Protein AF-A0A2D6TP75-F1 (afdb_monomer_lite)

Sequence (254 aa):
MALETQLKEALVKQRADELYQKFSFEPQYKIMIGEFVEELGNSMIESIATSMGDLKPDEKDEMLEEYRAKVLPQLRTQFDNPEQLRQIFTEQARNQYMISDELRAKMAPQFKEMKEDEDFDIDDEAMTNFERTYEKIFKYAEENDKILNKLSEIAKAEGLEKAIQKETIYEIIRERFPTPESFREYSLRTQENIKSLFQEMPGTLMADGEVGKFMGGMIGAIGSAMEKMMKVGEKLTADYLDRTIQEIYNPQTE

pLDDT: mean 80.74, std 10.07, range [40.66, 96.69]

Structure (mmCIF, N/CA/C/O backbone):
data_AF-A0A2D6TP75-F1
#
_entry.id   AF-A0A2D6TP75-F1
#
loop_
_atom_site.group_PDB
_atom_site.id
_atom_site.type_symbol
_atom_site.label_atom_id
_atom_site.label_alt_id
_atom_site.label_comp_id
_atom_site.label_asym_id
_atom_site.label_entity_id
_atom_site.label_seq_id
_atom_site.pdbx_PDB_ins_code
_atom_site.Cartn_x
_atom_site.Cartn_y
_atom_site.Cartn_z
_atom_site.occupancy
_atom_site.B_iso_or_equiv
_atom_site.auth_seq_id
_atom_site.auth_comp_id
_atom_site.auth_asym_id
_atom_site.auth_atom_id
_atom_site.pdbx_PDB_model_num
ATOM 1 N N . MET A 1 1 ? -26.124 -4.308 -0.595 1.00 59.81 1 MET A N 1
ATOM 2 C CA . MET A 1 1 ? -24.654 -4.290 -0.459 1.00 59.81 1 MET A CA 1
ATOM 3 C C . MET A 1 1 ? -24.322 -5.012 0.837 1.00 59.81 1 MET A C 1
ATOM 5 O O . MET A 1 1 ? -25.033 -4.775 1.806 1.00 59.81 1 MET A O 1
ATOM 9 N N . ALA A 1 2 ? -23.374 -5.953 0.840 1.00 87.81 2 ALA A N 1
ATOM 10 C CA . ALA A 1 2 ? -23.008 -6.673 2.062 1.00 87.81 2 ALA A CA 1
ATOM 11 C C . ALA A 1 2 ? -22.337 -5.708 3.057 1.00 87.81 2 ALA A C 1
ATOM 13 O O . ALA A 1 2 ? -21.630 -4.794 2.636 1.00 87.81 2 ALA A O 1
ATOM 14 N N . LEU A 1 3 ? -22.562 -5.900 4.360 1.00 88.88 3 LEU A N 1
ATOM 15 C CA . LEU A 1 3 ? -22.012 -5.042 5.421 1.00 88.88 3 LEU A CA 1
ATOM 16 C C . LEU A 1 3 ? -20.477 -4.948 5.360 1.00 88.88 3 LEU A C 1
ATOM 18 O O . LEU A 1 3 ? -19.914 -3.884 5.579 1.00 88.88 3 LEU A O 1
ATOM 22 N N . GLU A 1 4 ? -19.810 -6.040 4.993 1.00 87.00 4 GLU A N 1
ATOM 23 C CA . GLU A 1 4 ? -18.352 -6.110 4.820 1.00 87.00 4 GLU A CA 1
ATOM 24 C C . GLU A 1 4 ? -17.863 -5.195 3.685 1.00 87.00 4 GLU A C 1
ATOM 26 O O . GLU A 1 4 ? -16.866 -4.491 3.834 1.00 87.00 4 GLU A O 1
ATOM 31 N N . THR A 1 5 ? -18.617 -5.112 2.583 1.00 90.12 5 THR A N 1
ATOM 32 C CA . THR A 1 5 ? -18.343 -4.163 1.494 1.00 90.12 5 THR A CA 1
ATOM 33 C C . THR A 1 5 ? -18.496 -2.719 1.970 1.00 90.12 5 THR A C 1
ATOM 35 O O . THR A 1 5 ? -17.624 -1.899 1.704 1.00 90.12 5 THR A O 1
ATOM 38 N N . GLN A 1 6 ? -19.560 -2.412 2.721 1.00 92.25 6 GLN A N 1
ATOM 39 C CA . GLN A 1 6 ? -19.793 -1.065 3.263 1.00 92.25 6 GLN A CA 1
ATOM 40 C C . GLN A 1 6 ? -18.700 -0.645 4.252 1.00 92.25 6 GLN A C 1
ATOM 42 O O . GLN A 1 6 ? -18.218 0.484 4.195 1.00 92.25 6 GLN A O 1
ATOM 47 N N . LEU A 1 7 ? -18.281 -1.564 5.125 1.00 94.19 7 LEU A N 1
ATOM 48 C CA . LEU A 1 7 ? -17.171 -1.359 6.049 1.00 94.19 7 LEU A CA 1
ATOM 49 C C . LEU A 1 7 ? -15.885 -1.026 5.306 1.00 94.19 7 LEU A C 1
ATOM 51 O O . LEU A 1 7 ? -15.241 -0.018 5.599 1.00 94.19 7 LEU A O 1
ATOM 55 N N . LYS A 1 8 ? -15.531 -1.843 4.316 1.00 92.94 8 LYS A N 1
ATOM 56 C CA . LYS A 1 8 ? -14.320 -1.626 3.537 1.00 92.94 8 LYS A CA 1
ATOM 57 C C . LYS A 1 8 ? -14.364 -0.301 2.775 1.00 92.94 8 LYS A C 1
ATOM 59 O O . LYS A 1 8 ? -13.386 0.440 2.802 1.00 92.94 8 LYS A O 1
ATOM 64 N N . GLU A 1 9 ? -15.481 0.034 2.132 1.00 93.75 9 GLU A N 1
ATOM 65 C CA . GLU A 1 9 ? -15.648 1.317 1.437 1.00 93.75 9 GLU A CA 1
ATOM 66 C C . GLU A 1 9 ? -15.512 2.515 2.387 1.00 93.75 9 GLU A C 1
ATOM 68 O O . GLU A 1 9 ? -14.879 3.512 2.030 1.00 93.75 9 GLU A O 1
ATOM 73 N N . ALA A 1 10 ? -16.048 2.413 3.606 1.00 94.62 10 ALA A N 1
ATOM 74 C CA . ALA A 1 10 ? -15.920 3.452 4.622 1.00 94.62 10 ALA A CA 1
ATOM 75 C C . ALA A 1 10 ? -14.463 3.635 5.083 1.00 94.62 10 ALA A C 1
ATOM 77 O O . ALA A 1 10 ? -13.973 4.766 5.101 1.00 94.62 10 ALA A O 1
ATOM 78 N N . LEU A 1 11 ? -13.753 2.537 5.371 1.00 93.94 11 LEU A N 1
ATOM 79 C CA . LEU A 1 11 ? -12.331 2.556 5.741 1.00 93.94 11 LEU A CA 1
ATOM 80 C C . LEU A 1 11 ? -11.461 3.134 4.617 1.00 93.94 11 LEU A C 1
ATOM 82 O O . LEU A 1 11 ? -10.623 4.004 4.855 1.00 93.94 11 LEU A O 1
ATOM 86 N N . VAL A 1 12 ? -11.698 2.702 3.374 1.00 94.06 12 VAL A N 1
ATOM 87 C CA . VAL A 1 12 ? -11.011 3.220 2.183 1.00 94.06 12 VAL A CA 1
ATOM 88 C C . VAL A 1 12 ? -11.228 4.720 2.046 1.00 94.06 12 VAL A C 1
ATOM 90 O O . VAL A 1 12 ? -10.264 5.452 1.841 1.00 94.06 12 VAL A O 1
ATOM 93 N N . LYS A 1 13 ? -12.472 5.190 2.175 1.00 94.50 13 LYS A N 1
ATOM 94 C CA . LYS A 1 13 ? -12.795 6.613 2.061 1.00 94.50 13 LYS A CA 1
ATOM 95 C C . LYS A 1 13 ? -12.094 7.435 3.140 1.00 94.50 13 LYS A C 1
ATOM 97 O O . LYS A 1 13 ? -11.427 8.410 2.809 1.00 94.50 13 LYS A O 1
ATOM 102 N N . GLN A 1 14 ? -12.207 7.022 4.404 1.00 93.19 14 GLN A N 1
ATOM 103 C CA . GLN A 1 14 ? -11.557 7.695 5.531 1.00 93.19 14 GLN A CA 1
ATOM 104 C C . GLN A 1 14 ? -10.048 7.803 5.301 1.00 93.19 14 GLN A C 1
ATOM 106 O O . GLN A 1 14 ? -9.471 8.883 5.417 1.00 93.19 14 GLN A O 1
ATOM 111 N N . ARG A 1 15 ? -9.416 6.698 4.901 1.00 90.94 15 ARG A N 1
ATOM 112 C CA . ARG A 1 15 ? -7.979 6.657 4.655 1.00 90.94 15 ARG A CA 1
ATOM 113 C C . ARG A 1 15 ? -7.556 7.498 3.453 1.00 90.94 15 ARG A C 1
ATOM 115 O O . ARG A 1 15 ? -6.538 8.182 3.518 1.00 90.94 15 ARG A O 1
ATOM 122 N N . ALA A 1 16 ? -8.323 7.467 2.368 1.00 91.38 16 ALA A N 1
ATOM 123 C CA . ALA A 1 16 ? -8.061 8.277 1.185 1.00 91.38 16 ALA A CA 1
ATOM 124 C C . ALA A 1 16 ? -8.144 9.777 1.500 1.00 91.38 16 ALA A C 1
ATOM 126 O O . ALA A 1 16 ? -7.294 10.541 1.045 1.00 91.38 16 ALA A O 1
ATOM 127 N N . ASP A 1 17 ? -9.118 10.193 2.315 1.00 91.88 17 ASP A N 1
ATOM 128 C CA . ASP A 1 17 ? -9.248 11.580 2.761 1.00 91.88 17 ASP A CA 1
ATOM 129 C C . ASP A 1 17 ? -8.070 11.999 3.656 1.00 91.88 17 ASP A C 1
ATOM 131 O O . ASP A 1 17 ? -7.521 13.083 3.458 1.00 91.88 17 ASP A O 1
ATOM 135 N N . GLU A 1 18 ? -7.615 11.143 4.578 1.00 88.38 18 GLU A N 1
ATOM 136 C CA . GLU A 1 18 ? -6.418 11.401 5.396 1.00 88.38 18 GLU A CA 1
ATOM 137 C C . GLU A 1 18 ? -5.153 11.568 4.547 1.00 88.38 18 GLU A C 1
ATOM 139 O O . GLU A 1 18 ? -4.405 12.533 4.725 1.00 88.38 18 GLU A O 1
ATOM 144 N N . LEU A 1 19 ? -4.918 10.645 3.607 1.00 86.19 19 LEU A N 1
ATOM 145 C CA . LEU A 1 19 ? -3.787 10.715 2.683 1.00 86.19 19 LEU A CA 1
ATOM 146 C C . LEU A 1 19 ? -3.876 11.983 1.830 1.00 86.19 19 LEU A C 1
ATOM 148 O O . LEU A 1 19 ? -2.915 12.744 1.752 1.00 86.19 19 LEU A O 1
ATOM 152 N N . TYR A 1 20 ? -5.044 12.274 1.260 1.00 87.56 20 TYR A N 1
ATOM 153 C CA . TYR A 1 20 ? -5.233 13.480 0.468 1.00 87.56 20 TYR A CA 1
ATOM 154 C C . TYR A 1 20 ? -4.933 14.744 1.274 1.00 87.56 20 TYR A C 1
ATOM 156 O O . TYR A 1 20 ? -4.179 15.589 0.799 1.00 87.56 20 TYR A O 1
ATOM 164 N N . GLN A 1 21 ? -5.474 14.878 2.489 1.00 86.25 21 GLN A N 1
ATOM 165 C CA . GLN A 1 21 ? -5.203 16.034 3.349 1.00 86.25 21 GLN A CA 1
ATOM 166 C C . GLN A 1 21 ? -3.703 16.180 3.613 1.00 86.25 21 GLN A C 1
ATOM 168 O O . GLN A 1 21 ? -3.115 17.238 3.391 1.00 86.25 21 GLN A O 1
ATOM 173 N N . LYS A 1 22 ? -3.058 15.086 4.007 1.00 79.12 22 LYS A N 1
ATOM 174 C CA . LYS A 1 22 ? -1.638 15.082 4.330 1.00 79.12 22 LYS A CA 1
ATOM 175 C C . LYS A 1 22 ? -0.770 15.504 3.143 1.00 79.12 22 LYS A C 1
ATOM 177 O O . LYS A 1 22 ? 0.004 16.451 3.239 1.00 79.12 22 LYS A O 1
ATOM 182 N N . PHE A 1 23 ? -0.932 14.850 1.999 1.00 76.69 23 PHE A N 1
ATOM 183 C CA . PHE A 1 23 ? -0.075 15.074 0.834 1.00 76.69 23 PHE A CA 1
ATOM 184 C C . PHE A 1 23 ? -0.437 16.339 0.036 1.00 76.69 23 PHE A C 1
ATOM 186 O O . PHE A 1 23 ? 0.409 16.871 -0.681 1.00 76.69 23 PHE A O 1
ATOM 193 N N . SER A 1 24 ? -1.656 16.870 0.183 1.00 78.31 24 SER A N 1
ATOM 194 C CA . SER A 1 24 ? -2.083 18.097 -0.511 1.00 78.31 24 SER A CA 1
ATOM 195 C C . SER A 1 24 ? -1.742 19.381 0.239 1.00 78.31 24 SER A C 1
ATOM 197 O O . SER A 1 24 ? -1.667 20.443 -0.389 1.00 78.31 24 SER A O 1
ATOM 199 N N . PHE A 1 25 ? -1.555 19.321 1.559 1.00 78.00 25 PHE A N 1
ATOM 200 C CA . PHE A 1 25 ? -1.404 20.525 2.383 1.00 78.00 25 PHE A CA 1
ATOM 201 C C . PHE A 1 25 ? -0.069 20.612 3.125 1.00 78.00 25 PHE A C 1
ATOM 203 O O . PHE A 1 25 ? 0.343 21.722 3.458 1.00 78.00 25 PHE A O 1
ATOM 210 N N . GLU A 1 26 ? 0.657 19.508 3.319 1.00 80.38 26 GLU A N 1
ATOM 211 C CA . GLU A 1 26 ? 1.990 19.544 3.925 1.00 80.38 26 GLU A CA 1
ATOM 212 C C . GLU A 1 26 ? 3.093 19.774 2.863 1.00 80.38 26 GLU A C 1
ATOM 214 O O . GLU A 1 26 ? 3.301 18.916 1.996 1.00 80.38 26 GLU A O 1
ATOM 219 N N . PRO A 1 27 ? 3.849 20.894 2.916 1.00 78.25 27 PRO A N 1
ATOM 220 C CA . PRO A 1 27 ? 4.822 21.255 1.878 1.00 78.25 27 PRO A CA 1
ATOM 221 C C . PRO A 1 27 ? 5.894 20.193 1.613 1.00 78.25 27 PRO A C 1
ATOM 223 O O . PRO A 1 27 ? 6.247 19.962 0.459 1.00 78.25 27 PRO A O 1
ATOM 226 N N . GLN A 1 28 ? 6.380 19.508 2.654 1.00 73.75 28 GLN A N 1
ATOM 227 C CA . GLN A 1 28 ? 7.394 18.461 2.502 1.00 73.75 28 GLN A CA 1
ATOM 228 C C . GLN A 1 28 ? 6.927 17.282 1.632 1.00 73.75 28 GLN A C 1
ATOM 230 O O . GLN A 1 28 ? 7.724 16.716 0.889 1.00 73.75 28 GLN A O 1
ATOM 235 N N . TYR A 1 29 ? 5.637 16.935 1.671 1.00 73.38 29 TYR A N 1
ATOM 236 C CA . TYR A 1 29 ? 5.106 15.811 0.899 1.00 73.38 29 TYR A CA 1
ATOM 237 C C . TYR A 1 29 ? 4.897 16.176 -0.573 1.00 73.38 29 TYR A C 1
ATOM 239 O O . TYR A 1 29 ? 5.063 15.317 -1.435 1.00 73.38 29 TYR A O 1
ATOM 247 N N . LYS A 1 30 ? 4.627 17.452 -0.879 1.00 71.88 30 LYS A N 1
ATOM 248 C CA . LYS A 1 30 ? 4.603 17.944 -2.266 1.00 71.88 30 LYS A CA 1
ATOM 249 C C . LYS A 1 30 ? 5.972 17.880 -2.928 1.00 71.88 30 LYS A C 1
ATOM 251 O O . LYS A 1 30 ? 6.063 17.455 -4.074 1.00 71.88 30 LYS A O 1
ATOM 256 N N . ILE A 1 31 ? 7.021 18.273 -2.203 1.00 75.62 31 ILE A N 1
ATOM 257 C CA . ILE A 1 31 ? 8.403 18.183 -2.696 1.00 75.62 31 ILE A CA 1
ATOM 258 C C . ILE A 1 31 ? 8.745 16.719 -2.994 1.00 75.62 31 ILE A C 1
ATOM 260 O O . ILE A 1 31 ? 9.166 16.408 -4.103 1.00 75.62 31 ILE A O 1
ATOM 264 N N . MET A 1 32 ? 8.446 15.816 -2.056 1.00 75.12 32 MET A N 1
ATOM 265 C CA . MET A 1 32 ? 8.692 14.380 -2.218 1.00 75.12 32 MET A CA 1
ATOM 266 C C . MET A 1 32 ? 7.939 13.773 -3.417 1.00 75.12 32 MET A C 1
ATOM 268 O O . MET A 1 32 ? 8.502 12.960 -4.145 1.00 75.12 32 MET A O 1
ATOM 272 N N . ILE A 1 33 ? 6.678 14.165 -3.653 1.00 73.56 33 ILE A N 1
ATOM 273 C CA . ILE A 1 33 ? 5.922 13.735 -4.844 1.00 73.56 33 ILE A CA 1
ATOM 274 C C . ILE A 1 33 ? 6.584 14.254 -6.127 1.00 73.56 33 ILE A C 1
ATOM 276 O O . ILE A 1 33 ? 6.707 13.500 -7.090 1.00 73.56 33 ILE A O 1
ATOM 280 N N . GLY A 1 34 ? 7.021 15.516 -6.150 1.00 74.75 34 GLY A N 1
ATOM 281 C CA . GLY A 1 34 ? 7.711 16.096 -7.304 1.00 74.75 34 GLY A CA 1
ATOM 282 C C . GLY A 1 34 ? 9.003 15.350 -7.644 1.00 74.75 34 GLY A C 1
ATOM 283 O O . GLY A 1 34 ? 9.206 14.970 -8.795 1.00 74.75 34 GLY A O 1
ATOM 284 N N . GLU A 1 35 ? 9.826 15.065 -6.634 1.00 76.75 35 GLU A N 1
ATOM 285 C CA . GLU A 1 35 ? 11.062 14.287 -6.785 1.00 76.75 35 GLU A CA 1
ATOM 286 C C . GLU A 1 35 ? 10.779 12.850 -7.252 1.00 76.75 35 GLU A C 1
ATOM 288 O O . GLU A 1 35 ? 11.470 12.336 -8.130 1.00 76.75 35 GLU A O 1
ATOM 293 N N . PHE A 1 36 ? 9.719 12.215 -6.737 1.00 75.25 36 PHE A N 1
ATOM 294 C CA . PHE A 1 36 ? 9.285 10.895 -7.201 1.00 75.25 36 PHE A CA 1
ATOM 295 C C . PHE A 1 36 ? 8.880 10.898 -8.676 1.00 75.25 36 PHE A C 1
ATOM 297 O O . PHE A 1 36 ? 9.287 10.013 -9.424 1.00 75.25 36 PHE A O 1
ATOM 304 N N . VAL A 1 37 ? 8.089 11.886 -9.097 1.00 75.62 37 VAL A N 1
ATOM 305 C CA . VAL A 1 37 ? 7.648 12.028 -10.490 1.00 75.62 37 VAL A CA 1
ATOM 306 C C . VAL A 1 37 ? 8.837 12.174 -11.431 1.00 75.62 37 VAL A C 1
ATOM 308 O O . VAL A 1 37 ? 8.869 11.533 -12.483 1.00 75.62 37 VAL A O 1
ATOM 311 N N . GLU A 1 38 ? 9.814 12.999 -11.056 1.00 78.00 38 GLU A N 1
ATOM 312 C CA . GLU A 1 38 ? 11.029 13.192 -11.844 1.00 78.00 38 GLU A CA 1
ATOM 313 C C . GLU A 1 38 ? 11.848 11.909 -11.948 1.00 78.00 38 GLU A C 1
ATOM 315 O O . GLU A 1 38 ? 12.237 11.510 -13.045 1.00 78.00 38 GLU A O 1
ATOM 320 N N . GLU A 1 39 ? 12.067 11.229 -10.827 1.00 76.75 39 GLU A N 1
ATOM 321 C CA . GLU A 1 39 ? 12.882 10.020 -10.783 1.00 76.75 39 GLU A CA 1
ATOM 322 C C . GLU A 1 39 ? 12.221 8.836 -11.503 1.00 76.75 39 GLU A C 1
ATOM 324 O O . GLU A 1 39 ? 12.879 8.134 -12.275 1.00 76.75 39 GLU A O 1
ATOM 329 N N . LEU A 1 40 ? 10.912 8.640 -11.310 1.00 72.44 40 LEU A N 1
ATOM 330 C CA . LEU A 1 40 ? 10.137 7.625 -12.021 1.00 72.44 40 LEU A CA 1
ATOM 331 C C . LEU A 1 40 ? 10.144 7.901 -13.525 1.00 72.44 40 LEU A C 1
ATOM 333 O O . LEU A 1 40 ? 10.423 6.997 -14.312 1.00 72.44 40 LEU A O 1
ATOM 337 N N . GLY A 1 41 ? 9.874 9.148 -13.923 1.00 73.19 41 GLY A N 1
ATOM 338 C CA . GLY A 1 41 ? 9.908 9.567 -15.320 1.00 73.19 41 GLY A CA 1
ATOM 339 C C . GLY A 1 41 ? 11.263 9.282 -15.961 1.00 73.19 41 GLY A C 1
ATOM 340 O O . GLY A 1 41 ? 11.321 8.607 -16.985 1.00 73.19 41 GLY A O 1
ATOM 341 N N . ASN A 1 42 ? 12.353 9.720 -15.327 1.00 75.81 42 ASN A N 1
ATOM 342 C CA . ASN A 1 42 ? 13.710 9.493 -15.823 1.00 75.81 42 ASN A CA 1
ATOM 343 C C . ASN A 1 42 ? 14.051 8.001 -15.928 1.00 75.81 42 ASN A C 1
ATOM 345 O O . ASN A 1 42 ? 14.536 7.568 -16.970 1.00 75.81 42 ASN A O 1
ATOM 349 N N . SER A 1 43 ? 13.723 7.204 -14.909 1.00 72.75 43 SER A N 1
ATOM 350 C CA . SER A 1 43 ? 14.008 5.762 -14.894 1.00 72.75 43 SER A CA 1
ATOM 351 C C . SER A 1 43 ? 13.247 4.998 -15.988 1.00 72.75 43 SER A C 1
ATOM 353 O O . SER A 1 43 ? 13.811 4.120 -16.647 1.00 72.75 43 SER A O 1
ATOM 355 N N . MET A 1 44 ? 11.970 5.336 -16.220 1.00 69.88 44 MET A N 1
ATOM 356 C CA . MET A 1 44 ? 11.178 4.742 -17.307 1.00 69.88 44 MET A CA 1
ATOM 357 C C . MET A 1 44 ? 11.757 5.106 -18.677 1.00 69.88 44 MET A C 1
ATOM 359 O O . MET A 1 44 ? 11.917 4.236 -19.532 1.00 69.88 44 MET A O 1
ATOM 363 N N . ILE A 1 45 ? 12.111 6.378 -18.871 1.00 74.50 45 ILE A N 1
ATOM 364 C CA . ILE A 1 45 ? 12.671 6.891 -20.125 1.00 74.50 45 ILE A CA 1
ATOM 365 C C . ILE A 1 45 ? 14.034 6.237 -20.425 1.00 74.50 45 ILE A C 1
ATOM 367 O O . ILE A 1 45 ? 14.269 5.796 -21.550 1.00 74.50 45 ILE A O 1
ATOM 371 N N . GLU A 1 46 ? 14.898 6.071 -19.421 1.00 73.50 46 GLU A N 1
ATOM 372 C CA . GLU A 1 46 ? 16.181 5.364 -19.553 1.00 73.50 46 GLU A CA 1
ATOM 373 C C . GLU A 1 46 ? 16.014 3.876 -19.897 1.00 73.50 46 GLU A C 1
ATOM 375 O O . GLU A 1 46 ? 16.776 3.341 -20.710 1.00 73.50 46 GLU A O 1
ATOM 380 N N . SER A 1 47 ? 15.000 3.207 -19.339 1.00 69.12 47 SER A N 1
ATOM 381 C CA . SER A 1 47 ? 14.701 1.802 -19.665 1.00 69.12 47 SER A CA 1
ATOM 382 C C . SER A 1 47 ? 14.164 1.630 -21.082 1.00 69.12 47 SER A C 1
ATOM 384 O O . SER A 1 47 ? 14.591 0.721 -21.797 1.00 69.12 47 SER A O 1
ATOM 386 N N . ILE A 1 48 ? 13.291 2.535 -21.535 1.00 68.25 48 ILE A N 1
ATOM 387 C CA . ILE A 1 48 ? 12.833 2.569 -22.931 1.00 68.25 48 ILE A CA 1
ATOM 388 C C . ILE A 1 48 ? 14.035 2.778 -23.861 1.00 68.25 48 ILE A C 1
ATOM 390 O O . ILE A 1 48 ? 14.248 2.015 -24.797 1.00 68.25 48 ILE A O 1
ATOM 394 N N . ALA A 1 49 ? 14.898 3.747 -23.564 1.00 68.06 49 ALA A N 1
ATOM 395 C CA . ALA A 1 49 ? 16.065 4.022 -24.396 1.00 68.06 49 ALA A CA 1
ATOM 396 C C . ALA A 1 49 ? 17.106 2.887 -24.396 1.00 68.06 49 ALA A C 1
ATOM 398 O O . ALA A 1 49 ? 17.892 2.773 -25.330 1.00 68.06 49 ALA A O 1
ATOM 399 N N . THR A 1 50 ? 17.146 2.058 -23.351 1.00 67.25 50 THR A N 1
ATOM 400 C CA . THR A 1 50 ? 18.040 0.889 -23.271 1.00 67.25 50 THR A CA 1
ATOM 401 C C . THR A 1 50 ? 17.461 -0.332 -23.988 1.00 67.25 50 THR A C 1
ATOM 403 O O . THR A 1 50 ? 18.220 -1.158 -24.484 1.00 67.25 50 THR A O 1
ATOM 406 N N . SER A 1 51 ? 16.135 -0.425 -24.109 1.00 63.88 51 SER A N 1
ATOM 407 C CA . SER A 1 51 ? 15.463 -1.478 -24.884 1.00 63.88 51 SER A CA 1
ATOM 408 C C . SER A 1 51 ? 15.387 -1.186 -26.387 1.00 63.88 51 SER A C 1
ATOM 410 O O . SER A 1 51 ? 15.156 -2.098 -27.173 1.00 63.88 51 SER A O 1
ATOM 412 N N . MET A 1 52 ? 15.645 0.054 -26.815 1.00 63.78 52 MET A N 1
ATOM 413 C CA . MET A 1 52 ? 15.584 0.478 -28.223 1.00 63.78 52 MET A CA 1
ATOM 414 C C . MET A 1 52 ? 16.818 0.125 -29.092 1.00 63.78 52 MET A C 1
ATOM 416 O O . MET A 1 52 ? 16.942 0.627 -30.207 1.00 63.78 52 MET A O 1
ATOM 420 N N . GLY A 1 53 ? 17.692 -0.788 -28.655 1.00 62.59 53 GLY A N 1
ATOM 421 C CA . GLY A 1 53 ? 18.819 -1.291 -29.460 1.00 62.59 53 GLY A CA 1
ATOM 422 C C . GLY A 1 53 ? 19.975 -0.294 -29.645 1.00 62.59 53 GLY A C 1
ATOM 423 O O . GLY A 1 53 ? 20.143 0.633 -28.852 1.00 62.59 53 GLY A O 1
ATOM 424 N N . ASP A 1 54 ? 20.795 -0.504 -30.685 1.00 62.25 54 ASP A N 1
ATOM 425 C CA . ASP A 1 54 ? 22.013 0.274 -30.984 1.00 62.25 54 ASP A CA 1
ATOM 426 C C . ASP A 1 54 ? 21.695 1.676 -31.547 1.00 62.25 54 ASP A C 1
ATOM 428 O O . ASP A 1 54 ? 21.969 1.990 -32.708 1.00 62.25 54 ASP A O 1
ATOM 432 N N . LEU A 1 55 ? 21.115 2.544 -30.719 1.00 67.06 55 LEU A N 1
ATOM 433 C CA . LEU A 1 55 ? 21.098 3.983 -30.975 1.00 67.06 55 LEU A CA 1
ATOM 434 C C . LEU A 1 55 ? 22.487 4.567 -30.710 1.00 67.06 55 LEU A C 1
ATOM 436 O O . LEU A 1 55 ? 23.165 4.190 -29.747 1.00 67.06 55 LEU A O 1
ATOM 440 N N . LYS A 1 56 ? 22.918 5.528 -31.533 1.00 77.62 56 LYS A N 1
ATOM 441 C CA . LYS A 1 56 ? 24.134 6.284 -31.212 1.00 77.62 56 LYS A CA 1
ATOM 442 C C . LYS A 1 56 ? 23.903 7.106 -29.937 1.00 77.62 56 LYS A C 1
ATOM 444 O O . LYS A 1 56 ? 22.776 7.543 -29.710 1.00 77.62 56 LYS A O 1
ATOM 449 N N . PRO A 1 57 ? 24.950 7.377 -29.135 1.00 76.75 57 PRO A N 1
ATOM 450 C CA . PRO A 1 57 ? 24.823 8.161 -27.904 1.00 76.75 57 PRO A CA 1
ATOM 451 C C . PRO A 1 57 ? 24.082 9.493 -28.099 1.00 76.75 57 PRO A C 1
ATOM 453 O O . PRO A 1 57 ? 23.152 9.782 -27.357 1.00 76.75 57 PRO A O 1
ATOM 456 N N . ASP A 1 58 ? 24.407 10.232 -29.161 1.00 78.44 58 ASP A N 1
ATOM 457 C CA . ASP A 1 58 ? 23.800 11.540 -29.439 1.00 78.44 58 ASP A CA 1
ATOM 458 C C . ASP A 1 58 ? 22.302 11.435 -29.806 1.00 78.44 58 ASP A C 1
ATOM 460 O O . ASP A 1 58 ? 21.498 12.268 -29.397 1.00 78.44 58 ASP A O 1
ATOM 464 N N . GLU A 1 59 ? 21.908 10.381 -30.534 1.00 73.75 59 GLU A N 1
ATOM 465 C CA . GLU A 1 59 ? 20.506 10.101 -30.897 1.00 73.75 59 GLU A CA 1
ATOM 466 C C . GLU A 1 59 ? 19.702 9.653 -29.667 1.00 73.75 59 GLU A C 1
ATOM 468 O O . GLU A 1 59 ? 18.526 9.987 -29.518 1.00 73.75 59 GLU A O 1
ATOM 473 N N . LYS A 1 60 ? 20.354 8.920 -28.757 1.00 71.25 60 LYS A N 1
ATOM 474 C CA . LYS A 1 60 ? 19.779 8.508 -27.478 1.00 71.25 60 LYS A CA 1
ATOM 475 C C . LYS A 1 60 ? 19.527 9.722 -26.583 1.00 71.25 60 LYS A C 1
ATOM 477 O O . LYS A 1 60 ? 18.431 9.837 -26.046 1.00 71.25 60 LYS A O 1
ATOM 482 N N . ASP A 1 61 ? 20.489 10.631 -26.460 1.00 78.31 61 ASP A N 1
ATOM 483 C CA . ASP A 1 61 ? 20.368 11.824 -25.615 1.00 78.31 61 ASP A CA 1
ATOM 484 C C . ASP A 1 61 ? 19.276 12.784 -26.115 1.00 78.31 61 ASP A C 1
ATOM 486 O O . ASP A 1 61 ? 18.458 13.251 -25.321 1.00 78.31 61 ASP A O 1
ATOM 490 N N . GLU A 1 62 ? 19.196 13.025 -27.429 1.00 79.38 62 GLU A N 1
ATOM 491 C CA . GLU A 1 62 ? 18.140 13.859 -28.023 1.00 79.38 62 GLU A CA 1
ATOM 492 C C . GLU A 1 62 ? 16.744 13.256 -27.791 1.00 79.38 62 GLU A C 1
ATOM 494 O O . GLU A 1 62 ? 15.809 13.953 -27.385 1.00 79.38 62 GLU A O 1
ATOM 499 N N . MET A 1 63 ? 16.615 11.939 -27.960 1.00 74.50 63 MET A N 1
ATOM 500 C CA . MET A 1 63 ? 15.366 11.219 -27.728 1.00 74.50 63 MET A CA 1
ATOM 501 C C . MET A 1 63 ? 14.965 11.219 -26.243 1.00 74.50 63 MET A C 1
ATOM 503 O O . MET A 1 63 ? 13.794 11.436 -25.922 1.00 74.50 63 MET A O 1
ATOM 507 N N . LEU A 1 64 ? 15.915 11.000 -25.325 1.00 76.75 64 LEU A N 1
ATOM 508 C CA . LEU A 1 64 ? 15.680 11.061 -23.877 1.00 76.75 64 LEU A CA 1
ATOM 509 C C . LEU A 1 64 ? 15.149 12.444 -23.467 1.00 76.75 64 LEU A C 1
ATOM 511 O O . LEU A 1 64 ? 14.173 12.524 -22.719 1.00 76.75 64 LEU A O 1
ATOM 515 N N . GLU A 1 65 ? 15.739 13.526 -23.981 1.00 83.12 65 GLU A N 1
ATOM 516 C CA . GLU A 1 65 ? 15.277 14.893 -23.714 1.00 83.12 65 GLU A CA 1
ATOM 517 C C . GLU A 1 65 ? 13.879 15.162 -24.291 1.00 83.12 65 GLU A C 1
ATOM 519 O O . GLU A 1 65 ? 13.028 15.742 -23.609 1.00 83.12 65 GLU A O 1
ATOM 524 N N . GLU A 1 66 ? 13.582 14.679 -25.502 1.00 80.50 66 GLU A N 1
ATOM 525 C CA . GLU A 1 66 ? 12.244 14.807 -26.087 1.00 80.50 66 GLU A CA 1
ATOM 526 C C . GLU A 1 66 ? 11.184 14.057 -25.260 1.00 80.50 66 GLU A C 1
ATOM 528 O O . GLU A 1 66 ? 10.099 14.588 -24.990 1.00 80.50 66 GLU A O 1
ATOM 533 N N . TYR A 1 67 ? 11.495 12.838 -24.806 1.00 76.44 67 TYR A N 1
ATOM 534 C CA . TYR A 1 67 ? 10.610 12.081 -23.922 1.00 76.44 67 TYR A CA 1
ATOM 535 C C . TYR A 1 67 ? 10.440 12.763 -22.565 1.00 76.44 67 TYR A C 1
ATOM 537 O O . TYR A 1 67 ? 9.308 12.863 -22.089 1.00 76.44 67 TYR A O 1
ATOM 545 N N . ARG A 1 68 ? 11.508 13.299 -21.960 1.00 81.25 68 ARG A N 1
ATOM 546 C CA . ARG A 1 68 ? 11.420 14.055 -20.696 1.00 81.25 68 ARG A CA 1
ATOM 547 C C . ARG A 1 68 ? 10.497 15.257 -20.838 1.00 81.25 68 ARG A C 1
ATOM 549 O O . ARG A 1 68 ? 9.606 15.442 -20.007 1.00 81.25 68 ARG A O 1
ATOM 556 N N . ALA A 1 69 ? 10.653 16.023 -21.917 1.00 84.12 69 ALA A N 1
ATOM 557 C CA . ALA A 1 69 ? 9.837 17.198 -22.199 1.00 84.12 69 ALA A CA 1
ATOM 558 C C . ALA A 1 69 ? 8.348 16.869 -22.411 1.00 84.12 69 ALA A C 1
ATOM 560 O O . ALA A 1 69 ? 7.495 17.721 -22.169 1.00 84.12 69 ALA A O 1
ATOM 561 N N . LYS A 1 70 ? 8.012 15.641 -22.829 1.00 80.50 70 LYS A N 1
ATOM 562 C CA . LYS A 1 70 ? 6.622 15.187 -23.008 1.00 80.50 70 LYS A CA 1
ATOM 563 C C . LYS A 1 70 ? 6.036 14.533 -21.756 1.00 80.50 70 LYS A C 1
ATOM 565 O O . LYS A 1 70 ? 4.902 14.834 -21.389 1.00 80.50 70 LYS A O 1
ATOM 570 N N . VAL A 1 71 ? 6.787 13.642 -21.111 1.00 75.19 71 VAL A N 1
ATOM 571 C CA . VAL A 1 71 ? 6.299 12.760 -20.039 1.00 75.19 71 VAL A CA 1
ATOM 572 C C . VAL A 1 71 ? 6.274 13.473 -18.689 1.00 75.19 71 VAL A C 1
ATOM 574 O O . VAL A 1 71 ? 5.269 13.397 -17.981 1.00 75.19 71 VAL A O 1
ATOM 577 N N . LEU A 1 72 ? 7.328 14.216 -18.330 1.00 79.75 72 LEU A N 1
ATOM 578 C CA . LEU A 1 72 ? 7.410 14.856 -17.012 1.00 79.75 72 LEU A CA 1
ATOM 579 C C . LEU A 1 72 ? 6.316 15.910 -16.786 1.00 79.75 72 LEU A C 1
ATOM 581 O O . LEU A 1 72 ? 5.715 15.896 -15.710 1.00 79.75 72 LEU A O 1
ATOM 585 N N . PRO A 1 73 ? 5.976 16.790 -17.752 1.00 82.94 73 PRO A N 1
ATOM 586 C CA . PRO A 1 73 ? 4.876 17.731 -17.555 1.00 82.94 73 PRO A CA 1
ATOM 587 C C . PRO A 1 73 ? 3.521 17.039 -17.407 1.00 82.94 73 PRO A C 1
ATOM 589 O O . PRO A 1 73 ? 2.692 17.499 -16.622 1.00 82.94 73 PRO A O 1
ATOM 592 N N . GLN A 1 74 ? 3.295 15.932 -18.123 1.00 78.62 74 GLN A N 1
ATOM 593 C CA . GLN A 1 74 ? 2.066 15.152 -17.981 1.00 78.62 74 GLN A CA 1
ATOM 594 C C . GLN A 1 74 ? 1.973 14.552 -16.583 1.00 78.62 74 GLN A C 1
ATOM 596 O O . GLN A 1 74 ? 0.973 14.788 -15.913 1.00 78.62 74 GLN A O 1
ATOM 601 N N . LEU A 1 75 ? 3.024 13.873 -16.111 1.00 73.62 75 LEU A N 1
ATOM 602 C CA . LEU A 1 75 ? 3.059 13.327 -14.755 1.00 73.62 75 LEU A CA 1
ATOM 603 C C . LEU A 1 75 ? 2.840 14.432 -13.712 1.00 73.62 75 LEU A C 1
ATOM 605 O O . LEU A 1 75 ? 1.956 14.301 -12.874 1.00 73.62 75 LEU A O 1
ATOM 609 N N . ARG A 1 76 ? 3.544 15.569 -13.807 1.00 78.06 76 ARG A N 1
ATOM 610 C CA . ARG A 1 76 ? 3.332 16.714 -12.899 1.00 78.06 76 ARG A CA 1
ATOM 611 C C . ARG A 1 76 ? 1.882 17.202 -12.906 1.00 78.06 76 ARG A C 1
ATOM 613 O O . ARG A 1 76 ? 1.294 17.362 -11.844 1.00 78.06 76 ARG A O 1
ATOM 620 N N . THR A 1 77 ? 1.276 17.342 -14.085 1.00 79.94 77 THR A N 1
ATOM 621 C CA . THR A 1 77 ? -0.136 17.743 -14.217 1.00 79.94 77 THR A CA 1
ATOM 622 C C . THR A 1 77 ? -1.075 16.762 -13.515 1.00 79.94 77 THR A C 1
ATOM 624 O O . THR A 1 77 ? -2.082 17.188 -12.953 1.00 79.94 77 THR A O 1
ATOM 627 N N . GLN A 1 78 ? -0.754 15.463 -13.514 1.00 72.56 78 GLN A N 1
ATOM 628 C CA . GLN A 1 78 ? -1.565 14.474 -12.806 1.00 72.56 78 GLN A CA 1
ATOM 629 C C . GLN A 1 78 ? -1.505 14.653 -11.287 1.00 72.56 78 GLN A C 1
ATOM 631 O O . GLN A 1 78 ? -2.535 14.600 -10.617 1.00 72.56 78 GLN A O 1
ATOM 636 N N . PHE A 1 79 ? -0.317 14.920 -10.745 1.00 73.69 79 PHE A N 1
ATOM 637 C CA . PHE A 1 79 ? -0.131 15.127 -9.308 1.00 73.69 79 PHE A CA 1
ATOM 638 C C . PHE A 1 79 ? -0.580 16.515 -8.823 1.00 73.69 79 PHE A C 1
ATOM 640 O O . PHE A 1 79 ? -0.946 16.658 -7.657 1.00 73.69 79 PHE A O 1
ATOM 647 N N . ASP A 1 80 ? -0.630 17.509 -9.712 1.00 77.25 80 ASP A N 1
ATOM 648 C CA . ASP A 1 80 ? -1.198 18.833 -9.435 1.00 77.25 80 ASP A CA 1
ATOM 649 C C . ASP A 1 80 ? -2.731 18.868 -9.571 1.00 77.25 80 ASP A C 1
ATOM 651 O O . ASP A 1 80 ? -3.376 19.796 -9.076 1.00 77.25 80 ASP A O 1
ATOM 655 N N . ASN A 1 81 ? -3.341 17.866 -10.220 1.00 84.31 81 ASN A N 1
ATOM 656 C CA . ASN A 1 81 ? -4.789 17.756 -10.364 1.00 84.31 81 ASN A CA 1
ATOM 657 C C . ASN A 1 81 ? -5.421 17.121 -9.105 1.00 84.31 81 ASN A C 1
ATOM 659 O O . ASN A 1 81 ? -5.225 15.929 -8.851 1.00 84.31 81 ASN A O 1
ATOM 663 N N . PRO A 1 82 ? -6.265 17.855 -8.350 1.00 85.62 82 PRO A N 1
ATOM 664 C CA . PRO A 1 82 ? -6.871 17.346 -7.120 1.00 85.62 82 PRO A CA 1
ATOM 665 C C . PRO A 1 82 ? -7.721 16.084 -7.298 1.00 85.62 82 PRO A C 1
ATOM 667 O O . PRO A 1 82 ? -7.749 15.236 -6.409 1.00 85.62 82 PRO A O 1
ATOM 670 N N . GLU A 1 83 ? -8.437 15.947 -8.416 1.00 87.88 83 GLU A N 1
ATOM 671 C CA . GLU A 1 83 ? -9.296 14.784 -8.661 1.00 87.88 83 GLU A CA 1
ATOM 672 C C . GLU A 1 83 ? -8.467 13.531 -8.926 1.00 87.88 83 GLU A C 1
ATOM 674 O O . GLU A 1 83 ? -8.749 12.472 -8.366 1.00 87.88 83 GLU A O 1
ATOM 679 N N . GLN A 1 84 ? -7.409 13.659 -9.726 1.00 84.44 84 GLN A N 1
ATOM 680 C CA . GLN A 1 84 ? -6.507 12.545 -10.011 1.00 84.44 84 GLN A CA 1
ATOM 681 C C . GLN A 1 84 ? -5.714 12.153 -8.768 1.00 84.44 84 GLN A C 1
ATOM 683 O O . GLN A 1 84 ? -5.620 10.972 -8.443 1.00 84.44 84 GLN A O 1
ATOM 688 N N . LEU A 1 85 ? -5.254 13.134 -7.992 1.00 82.25 85 LEU A N 1
ATOM 689 C CA . LEU A 1 85 ? -4.592 12.883 -6.719 1.00 82.25 85 LEU A CA 1
ATOM 690 C C . LEU A 1 85 ? -5.516 12.145 -5.729 1.00 82.25 85 LEU A C 1
ATOM 692 O O . LEU A 1 85 ? -5.094 11.197 -5.065 1.00 82.25 85 LEU A O 1
ATOM 696 N N . ARG A 1 86 ? -6.808 12.502 -5.674 1.00 88.19 86 ARG A N 1
ATOM 697 C CA . ARG A 1 86 ? -7.813 11.751 -4.897 1.00 88.19 86 ARG A CA 1
ATOM 698 C C . ARG A 1 86 ? -8.003 10.327 -5.403 1.00 88.19 86 ARG A C 1
ATOM 700 O O . ARG A 1 86 ? -8.148 9.421 -4.582 1.00 88.19 86 ARG A O 1
ATOM 707 N N . GLN A 1 87 ? -8.012 10.110 -6.717 1.00 88.06 87 GLN A N 1
ATOM 708 C CA . GLN A 1 87 ? -8.106 8.766 -7.293 1.00 88.06 87 GLN A CA 1
ATOM 709 C C . GLN A 1 87 ? -6.893 7.912 -6.911 1.00 88.06 87 GLN A C 1
ATOM 711 O O . GLN A 1 87 ? -7.078 6.784 -6.455 1.00 88.06 87 GLN A O 1
ATOM 716 N N . ILE A 1 88 ? -5.680 8.469 -6.997 1.00 84.19 88 ILE A N 1
ATOM 717 C CA . ILE A 1 88 ? -4.436 7.805 -6.581 1.00 84.19 88 ILE A CA 1
ATOM 718 C C . ILE A 1 88 ? -4.522 7.384 -5.110 1.00 84.19 88 ILE A C 1
ATOM 720 O O . ILE A 1 88 ? -4.307 6.214 -4.792 1.00 84.19 88 ILE A O 1
ATOM 724 N N . PHE A 1 89 ? -4.907 8.294 -4.209 1.00 87.94 89 PHE A N 1
ATOM 725 C CA . PHE A 1 89 ? -5.014 7.966 -2.783 1.00 87.94 89 PHE A CA 1
ATOM 726 C C . PHE A 1 89 ? -6.173 7.027 -2.453 1.00 87.94 89 PHE A C 1
ATOM 728 O O . PHE A 1 89 ? -6.067 6.240 -1.513 1.00 87.94 89 PHE A O 1
ATOM 735 N N . THR A 1 90 ? -7.250 7.049 -3.237 1.00 91.25 90 THR A N 1
ATOM 736 C CA . THR A 1 90 ? -8.339 6.072 -3.112 1.00 91.25 90 THR A CA 1
ATOM 737 C C . THR A 1 90 ? -7.859 4.677 -3.487 1.00 91.25 90 THR A C 1
ATOM 739 O O . THR A 1 90 ? -8.118 3.728 -2.752 1.00 91.25 90 THR A O 1
ATOM 742 N N . GLU A 1 91 ? -7.131 4.534 -4.595 1.00 88.31 91 GLU A N 1
ATOM 743 C CA . GLU A 1 91 ? -6.582 3.239 -5.006 1.00 88.31 91 GLU A CA 1
ATOM 744 C C . GLU A 1 91 ? -5.505 2.752 -4.029 1.00 88.31 91 GLU A C 1
ATOM 746 O O . GLU A 1 91 ? -5.497 1.583 -3.645 1.00 88.31 91 GLU A O 1
ATOM 751 N N . GLN A 1 92 ? -4.654 3.653 -3.530 1.00 84.44 92 GLN A N 1
ATOM 752 C CA . GLN A 1 92 ? -3.694 3.327 -2.476 1.00 84.44 92 GLN A CA 1
ATOM 753 C C . GLN A 1 92 ? -4.397 2.837 -1.201 1.00 84.44 92 GLN A C 1
ATOM 755 O O . GLN A 1 92 ? -4.010 1.808 -0.647 1.00 84.44 92 GLN A O 1
ATOM 760 N N . ALA A 1 93 ? -5.453 3.525 -0.755 1.00 88.56 93 ALA A N 1
ATOM 761 C CA . ALA A 1 93 ? -6.248 3.106 0.395 1.00 88.56 93 ALA A CA 1
ATOM 762 C C . ALA A 1 93 ? -6.944 1.755 0.154 1.00 88.56 93 ALA A C 1
ATOM 764 O O . ALA A 1 93 ? -6.960 0.907 1.043 1.00 88.56 93 ALA A O 1
ATOM 765 N N . ARG A 1 94 ? -7.464 1.502 -1.056 1.00 90.19 94 ARG A N 1
ATOM 766 C CA . ARG A 1 94 ? -8.024 0.190 -1.434 1.00 90.19 94 ARG A CA 1
ATOM 767 C C . ARG A 1 94 ? -6.995 -0.923 -1.341 1.00 90.19 94 ARG A C 1
ATOM 769 O O . ARG A 1 94 ? -7.320 -1.979 -0.808 1.00 90.19 94 ARG A O 1
ATOM 776 N N . ASN A 1 95 ? -5.778 -0.680 -1.822 1.00 85.50 95 ASN A N 1
ATOM 777 C CA . ASN A 1 95 ? -4.688 -1.648 -1.740 1.00 85.50 95 ASN A CA 1
ATOM 778 C C . ASN A 1 95 ? -4.267 -1.907 -0.285 1.00 85.50 95 ASN A C 1
ATOM 780 O O . ASN A 1 95 ? -3.981 -3.046 0.069 1.00 85.50 95 ASN A O 1
ATOM 784 N N . GLN A 1 96 ? -4.305 -0.885 0.577 1.00 83.44 96 GLN A N 1
ATOM 785 C CA . GLN A 1 96 ? -4.013 -1.033 2.005 1.00 83.44 96 GLN A CA 1
ATOM 786 C C . GLN A 1 96 ? -5.032 -1.926 2.734 1.00 83.44 96 GLN A C 1
ATOM 788 O O . GLN A 1 96 ? -4.650 -2.627 3.661 1.00 83.44 96 GLN A O 1
ATOM 793 N N . TYR A 1 97 ? -6.301 -1.930 2.314 1.00 88.12 97 TYR A N 1
ATOM 794 C CA . TYR A 1 97 ? -7.358 -2.789 2.873 1.00 88.12 97 TYR A CA 1
ATOM 795 C C . TYR A 1 97 ? -7.694 -3.989 1.978 1.00 88.12 97 TYR A C 1
ATOM 797 O O . TYR A 1 97 ? -8.795 -4.537 2.058 1.00 88.12 97 TYR A O 1
ATOM 805 N N . MET A 1 98 ? -6.790 -4.373 1.077 1.00 88.62 98 MET A N 1
ATOM 806 C CA . MET A 1 98 ? -6.998 -5.543 0.233 1.00 88.62 98 MET A CA 1
ATOM 807 C C . MET A 1 98 ? -6.849 -6.813 1.069 1.00 88.62 98 MET A C 1
ATOM 809 O O . MET A 1 98 ? -5.856 -6.964 1.789 1.00 88.62 98 MET A O 1
ATOM 813 N N . ILE A 1 99 ? -7.844 -7.694 0.968 1.00 89.06 99 ILE A N 1
ATOM 814 C CA . ILE A 1 99 ? -7.818 -9.019 1.594 1.00 89.06 99 ILE A CA 1
ATOM 815 C C . ILE A 1 99 ? -7.129 -10.035 0.684 1.00 89.06 99 ILE A C 1
ATOM 817 O O . ILE A 1 99 ? -6.969 -9.808 -0.521 1.00 89.06 99 ILE A O 1
ATOM 821 N N . SER A 1 100 ? -6.705 -11.159 1.256 1.00 88.25 100 SER A N 1
ATOM 822 C CA . SER A 1 100 ? -5.909 -12.166 0.543 1.00 88.25 100 SER A CA 1
ATOM 823 C C . SER A 1 100 ? -6.603 -12.697 -0.717 1.00 88.25 100 SER A C 1
ATOM 825 O O . SER A 1 100 ? -5.978 -12.760 -1.779 1.00 88.25 100 SER A O 1
ATOM 827 N N . ASP A 1 101 ? -7.902 -12.990 -0.640 1.00 87.88 101 ASP A N 1
ATOM 828 C CA . ASP A 1 101 ? -8.696 -13.477 -1.774 1.00 87.88 101 ASP A CA 1
ATOM 829 C C . ASP A 1 101 ? -8.814 -12.450 -2.907 1.00 87.88 101 ASP A C 1
ATOM 831 O O . ASP A 1 101 ? -8.713 -12.802 -4.083 1.00 87.88 101 ASP A O 1
ATOM 835 N N . GLU A 1 102 ? -8.972 -11.167 -2.582 1.00 88.06 102 GLU A N 1
ATOM 836 C CA . GLU A 1 102 ? -9.024 -10.101 -3.587 1.00 88.06 102 GLU A CA 1
ATOM 837 C C . GLU A 1 102 ? -7.674 -9.901 -4.266 1.00 88.06 102 GLU A C 1
ATOM 839 O O . GLU A 1 102 ? -7.625 -9.716 -5.481 1.00 88.06 102 GLU A O 1
ATOM 844 N N . LEU A 1 103 ? -6.578 -9.961 -3.503 1.00 85.94 103 LEU A N 1
ATOM 845 C CA . LEU A 1 103 ? -5.239 -9.877 -4.072 1.00 85.94 103 LEU A CA 1
ATOM 846 C C . LEU A 1 103 ? -5.004 -11.045 -5.034 1.00 85.94 103 LEU A C 1
ATOM 848 O O . LEU A 1 103 ? -4.526 -10.833 -6.146 1.00 85.94 103 LEU A O 1
ATOM 852 N N . ARG A 1 104 ? -5.413 -12.266 -4.664 1.00 86.81 104 ARG A N 1
ATOM 853 C CA . ARG A 1 104 ? -5.337 -13.437 -5.556 1.00 86.81 104 ARG A CA 1
ATOM 854 C C . ARG A 1 104 ? -6.178 -13.235 -6.810 1.00 86.81 104 ARG A C 1
ATOM 856 O O . ARG A 1 104 ? -5.688 -13.481 -7.906 1.00 86.81 104 ARG A O 1
ATOM 863 N N . ALA A 1 105 ? -7.406 -12.744 -6.665 1.00 87.94 105 ALA A N 1
ATOM 864 C CA . ALA A 1 105 ? -8.291 -12.467 -7.792 1.00 87.94 105 ALA A CA 1
ATOM 865 C C . ALA A 1 105 ? -7.759 -11.354 -8.714 1.00 87.94 105 ALA A C 1
ATOM 867 O O . ALA A 1 105 ? -7.996 -11.407 -9.917 1.00 87.94 105 ALA A O 1
ATOM 868 N N . LYS A 1 106 ? -7.028 -10.368 -8.175 1.00 85.56 106 LYS A N 1
ATOM 869 C CA . LYS A 1 106 ? -6.384 -9.294 -8.951 1.00 85.56 106 LYS A CA 1
ATOM 870 C C . LYS A 1 106 ? -5.144 -9.790 -9.701 1.00 85.56 106 LYS A C 1
ATOM 872 O O . LYS A 1 106 ? -4.920 -9.367 -10.830 1.00 85.56 106 LYS A O 1
ATOM 877 N N . MET A 1 107 ? -4.369 -10.691 -9.096 1.00 83.19 107 MET A N 1
ATOM 878 C CA . MET A 1 107 ? -3.132 -11.221 -9.681 1.00 83.19 107 MET A CA 1
ATOM 879 C C . MET A 1 107 ? -3.364 -12.382 -10.659 1.00 83.19 107 MET A C 1
ATOM 881 O O . MET A 1 107 ? -2.653 -12.494 -11.651 1.00 83.19 107 MET A O 1
ATOM 885 N N . ALA A 1 108 ? -4.365 -13.236 -10.420 1.00 85.06 108 ALA A N 1
ATOM 886 C CA . ALA A 1 108 ? -4.603 -14.432 -11.230 1.00 85.06 108 ALA A CA 1
ATOM 887 C C . ALA A 1 108 ? -4.796 -14.154 -12.737 1.00 85.06 108 ALA A C 1
ATOM 889 O O . ALA A 1 108 ? -4.220 -14.895 -13.532 1.00 85.06 108 ALA A O 1
ATOM 890 N N . PRO A 1 109 ? -5.533 -13.108 -13.167 1.00 85.12 109 PRO A N 1
ATOM 891 C CA . PRO A 1 109 ? -5.626 -12.760 -14.581 1.00 85.12 109 PRO A CA 1
ATOM 892 C C . PRO A 1 109 ? -4.275 -12.378 -15.185 1.00 85.12 109 PRO A C 1
ATOM 894 O O . PRO A 1 109 ? -4.003 -12.784 -16.303 1.00 85.12 109 PRO A O 1
ATOM 897 N N . GLN A 1 110 ? -3.421 -11.669 -14.439 1.00 80.75 110 GLN A N 1
ATOM 898 C CA . GLN A 1 110 ? -2.101 -11.245 -14.919 1.00 80.75 110 GLN A CA 1
ATOM 899 C C . GLN A 1 110 ? -1.174 -12.448 -15.109 1.00 80.75 110 GLN A C 1
ATOM 901 O O . GLN A 1 110 ? -0.542 -12.572 -16.150 1.00 80.75 110 GLN A O 1
ATOM 906 N N . PHE A 1 111 ? -1.143 -13.377 -14.147 1.00 81.19 111 PHE A N 1
ATOM 907 C CA . PHE A 1 111 ? -0.372 -14.616 -14.297 1.00 81.19 111 PHE A CA 1
ATOM 908 C C . PHE A 1 111 ? -0.895 -15.485 -15.439 1.00 81.19 111 PHE A C 1
ATOM 910 O O . PHE A 1 111 ? -0.116 -16.127 -16.133 1.00 81.19 111 PHE A O 1
ATOM 917 N N . LYS A 1 112 ? -2.216 -15.515 -15.635 1.00 82.25 112 LYS A N 1
ATOM 918 C CA . LYS A 1 112 ? -2.835 -16.250 -16.735 1.00 82.25 112 LYS A CA 1
ATOM 919 C C . LYS A 1 112 ? -2.473 -15.636 -18.088 1.00 82.25 112 LYS A C 1
ATOM 921 O O . LYS A 1 112 ? -2.076 -16.371 -18.978 1.00 82.25 112 LYS A O 1
ATOM 926 N N . GLU A 1 113 ? -2.586 -14.318 -18.224 1.00 80.38 113 GLU A N 1
ATOM 927 C CA . GLU A 1 113 ? -2.224 -13.585 -19.441 1.00 80.38 113 GLU A CA 1
ATOM 928 C C . GLU A 1 113 ? -0.752 -13.810 -19.787 1.00 80.38 113 GLU A C 1
ATOM 930 O O . GLU A 1 113 ? -0.457 -14.255 -20.884 1.00 80.38 113 GLU A O 1
ATOM 935 N N . MET A 1 114 ? 0.159 -13.675 -18.820 1.00 74.62 114 MET A N 1
ATOM 936 C CA . MET A 1 114 ? 1.583 -13.945 -19.049 1.00 74.62 114 MET A CA 1
ATOM 937 C C . MET A 1 114 ? 1.906 -15.408 -19.405 1.00 74.62 114 MET A C 1
ATOM 939 O O . MET A 1 114 ? 2.967 -15.660 -19.957 1.00 74.62 114 MET A O 1
ATOM 943 N N . LYS A 1 115 ? 1.047 -16.374 -19.045 1.00 75.12 115 LYS A N 1
ATOM 944 C CA . LYS A 1 115 ? 1.222 -17.804 -19.370 1.00 75.12 115 LYS A CA 1
ATOM 945 C C . LYS A 1 115 ? 0.619 -18.197 -20.716 1.00 75.12 115 LYS A C 1
ATOM 947 O O . LYS A 1 115 ? 1.064 -19.164 -21.322 1.00 75.12 115 LYS A O 1
ATOM 952 N N . GLU A 1 116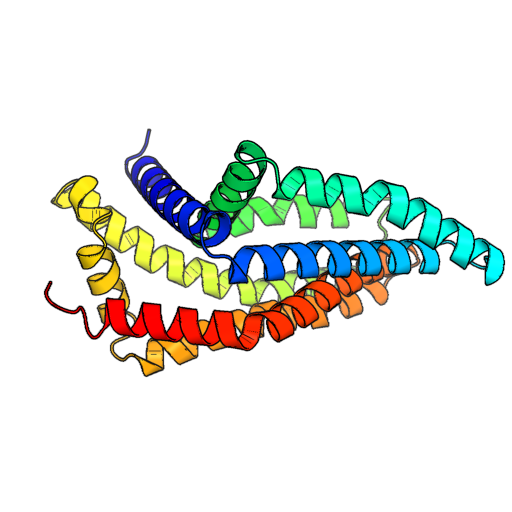 ? -0.474 -17.550 -21.104 1.00 78.19 116 GLU A N 1
ATOM 953 C CA . GLU A 1 116 ? -1.267 -17.923 -22.281 1.00 78.19 116 GLU A CA 1
ATOM 954 C C . GLU A 1 116 ? -0.982 -17.041 -23.498 1.00 78.19 116 GLU A C 1
ATOM 956 O O . GLU A 1 116 ? -1.384 -17.403 -24.603 1.00 78.19 116 GLU A O 1
ATOM 961 N N . ASP A 1 117 ? -0.338 -15.890 -23.311 1.00 72.25 117 ASP A N 1
ATOM 962 C CA . ASP A 1 117 ? 0.017 -15.003 -24.409 1.00 72.25 117 ASP A CA 1
ATOM 963 C C . ASP A 1 117 ? 1.202 -15.580 -25.198 1.00 72.25 117 ASP A C 1
ATOM 965 O O . ASP A 1 117 ? 2.323 -15.670 -24.702 1.00 72.25 117 ASP A O 1
ATOM 969 N N . GLU A 1 118 ? 0.934 -15.982 -26.443 1.00 65.69 118 GLU A N 1
ATOM 970 C CA . GLU A 1 118 ? 1.926 -16.550 -27.364 1.00 65.69 118 GLU A CA 1
ATOM 971 C C . GLU A 1 118 ? 3.058 -15.558 -27.697 1.00 65.69 118 GLU A C 1
ATOM 973 O O . GLU A 1 118 ? 4.134 -15.987 -28.117 1.00 65.69 118 GLU A O 1
ATOM 978 N N . ASP A 1 119 ? 2.843 -14.250 -27.490 1.00 67.62 119 ASP A N 1
ATOM 979 C CA . ASP A 1 119 ? 3.872 -13.218 -27.654 1.00 67.62 119 ASP A CA 1
ATOM 980 C C . ASP A 1 119 ? 4.810 -13.124 -26.427 1.00 67.62 119 ASP A C 1
ATOM 982 O O . ASP A 1 119 ? 5.894 -12.538 -26.517 1.00 67.62 119 ASP A O 1
ATOM 986 N N . PHE A 1 120 ? 4.430 -13.724 -25.291 1.00 64.56 120 PHE A N 1
ATOM 987 C CA . PHE A 1 120 ? 5.210 -13.806 -24.054 1.00 64.56 120 PHE A CA 1
ATOM 988 C C . PHE A 1 120 ? 5.620 -15.266 -23.800 1.00 64.56 120 PHE A C 1
ATOM 990 O O . PHE A 1 120 ? 5.058 -15.949 -22.950 1.00 64.56 120 PHE A O 1
ATOM 997 N N . ASP A 1 121 ? 6.621 -15.750 -24.540 1.00 66.50 121 ASP A N 1
ATOM 998 C CA . ASP A 1 121 ? 7.216 -17.089 -24.366 1.00 66.50 121 ASP A CA 1
ATOM 999 C C . ASP A 1 121 ? 8.047 -17.1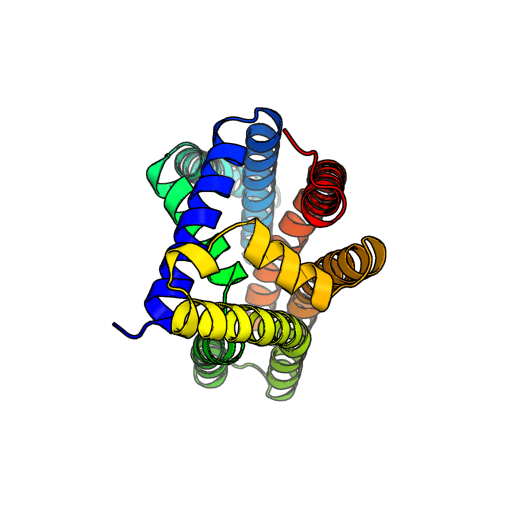58 -23.069 1.00 66.50 121 ASP A C 1
ATOM 1001 O O . ASP A 1 121 ? 9.276 -17.152 -23.118 1.00 66.50 121 ASP A O 1
ATOM 1005 N N . ILE A 1 122 ? 7.360 -17.136 -21.916 1.00 69.50 122 ILE A N 1
ATOM 1006 C CA . ILE A 1 122 ? 7.964 -17.184 -20.580 1.00 69.50 122 ILE A CA 1
ATOM 1007 C C . ILE A 1 122 ? 8.079 -18.617 -20.089 1.00 69.50 122 ILE A C 1
ATOM 1009 O O . ILE A 1 122 ? 7.072 -19.301 -19.905 1.00 69.50 122 ILE A O 1
ATOM 1013 N N . ASP A 1 123 ? 9.306 -19.045 -19.788 1.00 77.06 123 ASP A N 1
ATOM 1014 C CA . ASP A 1 123 ? 9.564 -20.375 -19.237 1.00 77.06 123 ASP A CA 1
ATOM 1015 C C . ASP A 1 123 ? 8.790 -20.650 -17.923 1.00 77.06 123 ASP A C 1
ATOM 1017 O O . ASP A 1 123 ? 8.690 -19.809 -17.020 1.00 77.06 123 ASP A O 1
ATOM 1021 N N . ASP A 1 124 ? 8.270 -21.875 -17.788 1.00 78.75 124 ASP A N 1
ATOM 1022 C CA . ASP A 1 124 ? 7.466 -22.323 -16.642 1.00 78.75 124 ASP A CA 1
ATOM 1023 C C . ASP A 1 124 ? 8.202 -22.175 -15.291 1.00 78.75 124 ASP A C 1
ATOM 1025 O O . ASP A 1 124 ? 7.572 -21.907 -14.256 1.00 78.75 124 ASP A O 1
ATOM 1029 N N . GLU A 1 125 ? 9.532 -22.338 -15.260 1.00 80.31 125 GLU A N 1
ATOM 1030 C CA . GLU A 1 125 ? 10.350 -22.148 -14.058 1.00 80.31 125 GLU A CA 1
ATOM 1031 C C . GLU A 1 125 ? 10.445 -20.663 -13.690 1.00 80.31 125 GLU A C 1
ATOM 1033 O O . GLU A 1 125 ? 10.307 -20.305 -12.512 1.00 80.31 125 GLU A O 1
ATOM 1038 N N . ALA A 1 126 ? 10.625 -19.783 -14.680 1.00 73.88 126 ALA A N 1
ATOM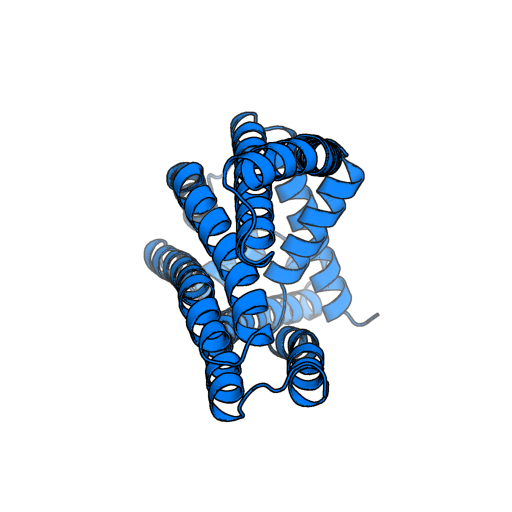 1039 C CA . ALA A 1 126 ? 10.619 -18.334 -14.480 1.00 73.88 126 ALA A CA 1
ATOM 1040 C C . ALA A 1 126 ? 9.260 -17.863 -13.943 1.00 73.88 126 ALA A C 1
ATOM 1042 O O . ALA A 1 126 ? 9.203 -17.124 -12.955 1.00 73.88 126 ALA A O 1
ATOM 1043 N N . MET A 1 127 ? 8.166 -18.380 -14.502 1.00 79.00 127 MET A N 1
ATOM 1044 C CA . MET A 1 127 ? 6.811 -18.073 -14.054 1.00 79.00 127 MET A CA 1
ATOM 1045 C C . MET A 1 127 ? 6.521 -18.594 -12.637 1.00 79.00 127 MET A C 1
ATOM 1047 O O . MET A 1 127 ? 5.966 -17.878 -11.803 1.00 79.00 127 MET A O 1
ATOM 1051 N N . THR A 1 128 ? 6.962 -19.811 -12.311 1.00 82.00 128 THR A N 1
ATOM 1052 C CA . THR A 1 128 ? 6.839 -20.369 -10.951 1.00 82.00 128 THR A CA 1
ATOM 1053 C C . THR A 1 128 ? 7.625 -19.537 -9.933 1.00 82.00 128 THR A C 1
ATOM 1055 O O . THR A 1 128 ? 7.150 -19.259 -8.827 1.00 82.00 128 THR A O 1
ATOM 1058 N N . ASN A 1 129 ? 8.836 -19.104 -10.292 1.00 78.56 129 ASN A N 1
ATOM 1059 C CA . ASN A 1 129 ? 9.643 -18.233 -9.444 1.00 78.56 129 ASN A CA 1
ATOM 1060 C C . ASN A 1 129 ? 8.993 -16.857 -9.265 1.00 78.56 129 ASN A C 1
ATOM 1062 O O . ASN A 1 129 ? 9.008 -16.333 -8.150 1.00 78.56 129 ASN A O 1
ATOM 1066 N N . PHE A 1 130 ? 8.394 -16.313 -10.325 1.00 75.94 130 PHE A N 1
ATOM 1067 C CA . PHE A 1 130 ? 7.665 -15.050 -10.308 1.00 75.94 130 PHE A CA 1
ATOM 1068 C C . PHE A 1 130 ? 6.454 -15.118 -9.367 1.00 75.94 130 PHE A C 1
ATOM 1070 O O . PHE A 1 130 ? 6.342 -14.292 -8.461 1.00 75.94 130 PHE A O 1
ATOM 1077 N N . GLU A 1 131 ? 5.613 -16.152 -9.481 1.00 81.00 131 GLU A N 1
ATOM 1078 C CA . GLU A 1 131 ? 4.489 -16.398 -8.563 1.00 81.00 131 GLU A CA 1
ATOM 1079 C C . GLU A 1 131 ? 4.956 -16.506 -7.099 1.00 81.00 131 GLU A C 1
ATOM 1081 O O . GLU A 1 131 ? 4.354 -15.912 -6.199 1.00 81.00 131 GLU A O 1
ATOM 1086 N N . ARG A 1 132 ? 6.080 -17.194 -6.849 1.00 81.56 132 ARG A N 1
ATOM 1087 C CA . ARG A 1 132 ? 6.648 -17.336 -5.500 1.00 81.56 132 ARG A CA 1
ATOM 1088 C C . ARG A 1 132 ? 7.090 -16.000 -4.901 1.00 81.56 132 ARG A C 1
ATOM 1090 O O . ARG A 1 132 ? 6.949 -15.799 -3.694 1.00 81.56 132 ARG A O 1
ATOM 1097 N N . THR A 1 133 ? 7.595 -15.059 -5.701 1.00 75.94 133 THR A N 1
ATOM 1098 C CA . THR A 1 133 ? 7.970 -13.727 -5.193 1.00 75.94 133 THR A CA 1
ATOM 1099 C C . THR A 1 133 ? 6.746 -12.975 -4.639 1.00 75.94 133 THR A C 1
ATOM 1101 O O . THR A 1 133 ? 6.871 -12.238 -3.656 1.00 75.94 133 THR A O 1
ATOM 1104 N N . TYR A 1 134 ? 5.539 -13.240 -5.159 1.00 76.81 134 TYR A N 1
ATOM 1105 C CA . TYR A 1 134 ? 4.282 -12.668 -4.656 1.00 76.81 134 TYR A CA 1
ATOM 1106 C C . TYR A 1 134 ? 3.777 -13.291 -3.339 1.00 76.81 134 TYR A C 1
ATOM 1108 O O . TYR A 1 134 ? 3.006 -12.641 -2.628 1.00 76.81 134 TYR A O 1
ATOM 1116 N N . GLU A 1 135 ? 4.247 -14.477 -2.924 1.00 80.12 135 GLU A N 1
ATOM 1117 C CA . GLU A 1 135 ? 3.900 -15.085 -1.619 1.00 80.12 135 GLU A CA 1
ATOM 1118 C C . GLU A 1 135 ? 4.219 -14.174 -0.432 1.00 80.12 135 GLU A C 1
ATOM 1120 O O . GLU A 1 135 ? 3.484 -14.136 0.560 1.00 80.12 135 GLU A O 1
ATOM 1125 N N . LYS A 1 136 ? 5.296 -13.387 -0.542 1.00 75.81 136 LYS A N 1
ATOM 1126 C CA . LYS A 1 136 ? 5.675 -12.403 0.479 1.00 75.81 136 LYS A CA 1
ATOM 1127 C C . LYS A 1 136 ? 4.610 -11.308 0.638 1.00 75.81 136 LYS A C 1
ATOM 1129 O O . LYS A 1 136 ? 4.399 -10.844 1.757 1.00 75.81 136 LYS A O 1
ATOM 1134 N N . ILE A 1 137 ? 3.916 -10.936 -0.442 1.00 75.50 137 ILE A N 1
ATOM 1135 C CA . ILE A 1 137 ? 2.833 -9.939 -0.431 1.00 75.50 137 ILE A CA 1
ATOM 1136 C C . ILE A 1 137 ? 1.541 -10.549 0.118 1.00 75.50 137 ILE A C 1
ATOM 1138 O O . ILE A 1 137 ? 0.830 -9.893 0.876 1.00 75.50 137 ILE A O 1
ATOM 1142 N N . PHE A 1 138 ? 1.245 -11.817 -0.187 1.00 82.06 138 PHE A N 1
ATOM 1143 C CA . PHE A 1 138 ? 0.040 -12.472 0.337 1.00 82.06 138 PHE A CA 1
ATOM 1144 C C . PHE A 1 138 ? 0.006 -12.504 1.870 1.00 82.06 138 PHE A C 1
ATOM 1146 O O . PHE A 1 138 ? -1.048 -12.263 2.454 1.00 82.06 138 PHE A O 1
ATOM 1153 N N . LYS A 1 139 ? 1.159 -12.666 2.533 1.00 79.69 139 LYS A N 1
ATOM 1154 C CA . LYS A 1 139 ? 1.259 -12.588 4.005 1.00 79.69 139 LYS A CA 1
ATOM 1155 C C . LYS A 1 139 ? 0.820 -11.240 4.582 1.00 79.69 139 LYS A C 1
ATOM 1157 O O . LYS A 1 139 ? 0.364 -11.185 5.719 1.00 79.69 139 LYS A O 1
ATOM 1162 N N . TYR A 1 140 ? 0.970 -10.150 3.828 1.00 76.25 140 TYR A N 1
ATOM 1163 C CA . TYR A 1 140 ? 0.468 -8.840 4.241 1.00 76.25 140 TYR A CA 1
ATOM 1164 C C . TYR A 1 140 ? -1.063 -8.803 4.191 1.00 76.25 140 TYR A C 1
ATOM 1166 O O . TYR A 1 140 ? -1.705 -8.403 5.161 1.00 76.25 140 TYR A O 1
ATOM 1174 N N . ALA A 1 141 ? -1.643 -9.296 3.096 1.00 83.62 141 ALA A N 1
ATOM 1175 C CA . ALA A 1 141 ? -3.090 -9.361 2.934 1.00 83.62 141 ALA A CA 1
ATOM 1176 C C . ALA A 1 141 ? -3.753 -10.266 3.996 1.00 83.62 141 ALA A C 1
ATOM 1178 O O . ALA A 1 141 ? -4.803 -9.919 4.520 1.00 83.62 141 ALA A O 1
ATOM 1179 N N . GLU A 1 142 ? -3.100 -11.353 4.420 1.00 86.62 142 GLU A N 1
ATOM 1180 C CA . GLU A 1 142 ? -3.580 -12.211 5.520 1.00 86.62 142 GLU A CA 1
ATOM 1181 C C . GLU A 1 142 ? -3.700 -11.483 6.875 1.00 86.62 142 GLU A C 1
ATOM 1183 O O . GLU A 1 142 ? -4.529 -11.843 7.714 1.00 86.62 142 GLU A O 1
ATOM 1188 N N . GLU A 1 143 ? -2.871 -10.469 7.138 1.00 84.88 143 GLU A N 1
ATOM 1189 C CA . GLU A 1 143 ? -3.015 -9.645 8.344 1.00 84.88 143 GLU A CA 1
ATOM 1190 C C . GLU A 1 143 ? -4.191 -8.672 8.221 1.00 84.88 143 GLU A C 1
ATOM 1192 O O . GLU A 1 143 ? -4.926 -8.474 9.194 1.00 84.88 143 GLU A O 1
ATOM 1197 N N . ASN A 1 144 ? -4.434 -8.140 7.020 1.00 86.31 144 ASN A N 1
ATOM 1198 C CA . ASN A 1 144 ? -5.627 -7.345 6.741 1.00 86.31 144 ASN A CA 1
ATOM 1199 C C . ASN A 1 144 ? -6.905 -8.164 6.923 1.00 86.31 144 ASN A C 1
ATOM 1201 O O . ASN A 1 144 ? -7.857 -7.645 7.503 1.00 86.31 144 ASN A O 1
ATOM 1205 N N . ASP A 1 145 ? -6.916 -9.438 6.515 1.00 89.69 145 ASP A N 1
ATOM 1206 C CA . ASP A 1 145 ? -8.053 -10.343 6.726 1.00 89.69 145 ASP A CA 1
ATOM 1207 C C . ASP A 1 145 ? -8.436 -10.393 8.210 1.00 89.69 145 ASP A C 1
ATOM 1209 O O . ASP A 1 145 ? -9.600 -10.243 8.576 1.00 89.69 145 ASP A O 1
ATOM 1213 N N . LYS A 1 146 ? -7.446 -10.544 9.097 1.00 90.88 146 LYS A N 1
ATOM 1214 C CA . LYS A 1 146 ? -7.668 -10.627 10.551 1.00 90.88 146 LYS A CA 1
ATOM 1215 C C . LYS A 1 146 ? -8.239 -9.329 11.114 1.00 90.88 146 LYS A C 1
ATOM 1217 O O . LYS A 1 146 ? -9.149 -9.373 11.942 1.00 90.88 146 LYS A O 1
ATOM 1222 N N . ILE A 1 147 ? -7.710 -8.186 10.676 1.00 91.50 147 ILE A N 1
ATOM 1223 C CA . ILE A 1 147 ? -8.175 -6.868 11.119 1.00 91.50 147 ILE A CA 1
ATOM 1224 C C . ILE A 1 147 ? -9.602 -6.619 10.616 1.00 91.50 147 ILE A C 1
ATOM 1226 O O . ILE A 1 147 ? -10.482 -6.275 11.406 1.00 91.50 147 ILE A O 1
ATOM 1230 N N . LEU A 1 148 ? -9.858 -6.839 9.325 1.00 92.44 148 LEU A N 1
ATOM 1231 C CA . LEU A 1 148 ? -11.162 -6.603 8.707 1.00 92.44 148 LEU A CA 1
ATOM 1232 C C . LEU A 1 148 ? -12.239 -7.558 9.226 1.00 92.44 148 LEU A C 1
ATOM 1234 O O . LEU A 1 148 ? -13.379 -7.129 9.398 1.00 92.44 148 LEU A O 1
ATOM 1238 N N . ASN A 1 149 ? -11.894 -8.806 9.550 1.00 93.81 149 ASN A N 1
ATOM 1239 C CA . ASN A 1 149 ? -12.825 -9.743 10.179 1.00 93.81 149 ASN A CA 1
ATOM 1240 C C . ASN A 1 149 ? -13.293 -9.230 11.546 1.00 93.81 149 ASN A C 1
ATOM 1242 O O . ASN A 1 149 ? -14.497 -9.164 11.788 1.00 93.81 149 ASN A O 1
ATOM 1246 N N . LYS A 1 150 ? -12.372 -8.767 12.401 1.00 94.94 150 LYS A N 1
ATOM 1247 C CA . LYS A 1 150 ? -12.728 -8.176 13.702 1.00 94.94 150 LYS A CA 1
ATOM 1248 C C . LYS A 1 150 ? -13.554 -6.903 13.561 1.00 94.94 150 LYS A C 1
ATOM 1250 O O . LYS A 1 150 ? -14.562 -6.740 14.240 1.00 94.94 150 LYS A O 1
ATOM 1255 N N . LEU A 1 151 ? -13.174 -6.019 12.640 1.00 95.75 151 LEU A N 1
ATOM 1256 C CA . LEU A 1 151 ? -13.957 -4.817 12.346 1.00 95.75 151 LEU A CA 1
ATOM 1257 C C . LEU A 1 151 ? -15.363 -5.167 11.839 1.00 95.75 151 LEU A C 1
ATOM 1259 O O . LEU A 1 151 ? -16.327 -4.491 12.185 1.00 95.75 151 LEU A O 1
ATOM 1263 N N . SER A 1 152 ? -15.501 -6.249 11.073 1.00 95.06 152 SER A N 1
ATOM 1264 C CA . SER A 1 152 ? -16.795 -6.743 10.595 1.00 95.06 152 SER A CA 1
ATOM 1265 C C . SER A 1 152 ? -17.647 -7.318 11.724 1.00 95.06 152 SER A C 1
ATOM 1267 O O . SER A 1 152 ? -18.858 -7.108 11.732 1.00 95.06 152 SER A O 1
ATOM 1269 N N . GLU A 1 153 ? -17.046 -8.019 12.687 1.00 95.88 153 GLU A N 1
ATOM 1270 C CA . GLU A 1 153 ? -17.730 -8.482 13.901 1.00 95.88 153 GLU A CA 1
ATOM 1271 C C . GLU A 1 153 ? -18.249 -7.303 14.733 1.00 95.88 153 GLU A C 1
ATOM 1273 O O . GLU A 1 153 ? -19.422 -7.292 15.109 1.00 95.88 153 GLU A O 1
ATOM 1278 N N . ILE A 1 154 ? -17.426 -6.268 14.928 1.00 96.56 154 ILE A N 1
ATOM 1279 C CA . ILE A 1 154 ? -17.835 -5.038 15.621 1.00 96.56 154 ILE A CA 1
ATOM 1280 C C . ILE A 1 154 ? -18.931 -4.317 14.836 1.00 96.56 154 ILE A C 1
ATOM 1282 O O . ILE A 1 154 ? -19.934 -3.919 15.418 1.00 96.56 154 ILE A O 1
ATOM 1286 N N . ALA A 1 155 ? -18.813 -4.209 13.511 1.00 96.62 155 ALA A N 1
ATOM 1287 C CA . ALA A 1 155 ? -19.844 -3.585 12.684 1.00 96.62 155 ALA A CA 1
ATOM 1288 C C . ALA A 1 155 ? -21.191 -4.322 12.788 1.00 96.62 155 ALA A C 1
ATOM 1290 O O . ALA A 1 155 ? -22.243 -3.684 12.808 1.00 96.62 155 ALA A O 1
ATOM 1291 N N . LYS A 1 156 ? -21.165 -5.660 12.883 1.00 96.06 156 LYS A N 1
ATOM 1292 C CA . LYS A 1 156 ? -22.358 -6.501 13.078 1.00 96.06 156 LYS A CA 1
ATOM 1293 C C . LYS A 1 156 ? -22.978 -6.308 14.467 1.00 96.06 156 LYS A C 1
ATOM 1295 O O . LYS A 1 156 ? -24.200 -6.365 14.581 1.00 96.06 156 LYS A O 1
ATOM 1300 N N . ALA A 1 157 ? -22.160 -6.106 15.499 1.00 96.69 157 ALA A N 1
ATOM 1301 C CA . ALA A 1 157 ? -22.608 -6.007 16.888 1.00 96.69 157 ALA A CA 1
ATOM 1302 C C . ALA A 1 157 ? -23.017 -4.583 17.309 1.00 96.69 157 ALA A C 1
ATOM 1304 O O . ALA A 1 157 ? -24.027 -4.406 17.987 1.00 96.69 157 ALA A O 1
ATOM 1305 N N . GLU A 1 158 ? -22.238 -3.578 16.912 1.00 96.50 158 GLU A N 1
ATOM 1306 C CA . GLU A 1 158 ? -22.298 -2.203 17.428 1.00 96.50 158 GLU A CA 1
ATOM 1307 C C . GLU A 1 158 ? -22.546 -1.149 16.337 1.00 96.50 158 GLU A C 1
ATOM 1309 O O . GLU A 1 158 ? -22.765 0.021 16.647 1.00 96.50 158 GLU A O 1
ATOM 1314 N N . GLY A 1 159 ? -22.555 -1.553 15.064 1.00 96.00 159 GLY A N 1
ATOM 1315 C CA . GLY A 1 159 ? -22.783 -0.672 13.921 1.00 96.00 159 GLY A CA 1
ATOM 1316 C C . GLY A 1 159 ? -21.501 -0.233 13.212 1.00 96.00 159 GLY A C 1
ATOM 1317 O O . GLY A 1 159 ? -20.394 -0.264 13.757 1.00 96.00 159 GLY A O 1
ATOM 1318 N N . LEU A 1 160 ? -21.662 0.181 11.953 1.00 95.50 160 LEU A N 1
ATOM 1319 C CA . LEU A 1 160 ? -20.561 0.577 11.074 1.00 95.50 160 LEU A CA 1
ATOM 1320 C C . LEU A 1 160 ? -19.784 1.772 11.639 1.00 95.50 160 LEU A C 1
ATOM 1322 O O . LEU A 1 160 ? -18.557 1.798 11.577 1.00 95.50 160 LEU A O 1
ATOM 1326 N N . GLU A 1 161 ? -20.496 2.733 12.224 1.00 95.38 161 GLU A N 1
ATOM 1327 C CA . GLU A 1 161 ? -19.933 3.947 12.808 1.00 95.38 161 GLU A CA 1
ATOM 1328 C C . GLU A 1 161 ? -18.952 3.625 13.930 1.00 95.38 161 GLU A C 1
ATOM 1330 O O . GLU A 1 161 ? -17.939 4.307 14.059 1.00 95.38 161 GLU A O 1
ATOM 1335 N N . LYS A 1 162 ? -19.233 2.584 14.724 1.00 96.31 162 LYS A N 1
ATOM 1336 C CA . LYS A 1 162 ? -18.337 2.135 15.787 1.00 96.31 162 LYS A CA 1
ATOM 1337 C C . LYS A 1 162 ? -17.101 1.451 15.213 1.00 96.31 162 LYS A C 1
ATOM 1339 O O . LYS A 1 162 ? -15.992 1.768 15.625 1.00 96.31 162 LYS A O 1
ATOM 1344 N N . ALA A 1 163 ? -17.282 0.566 14.234 1.00 96.00 163 ALA A N 1
ATOM 1345 C CA . ALA A 1 163 ? -16.180 -0.176 13.628 1.00 96.00 163 ALA A CA 1
ATOM 1346 C C . ALA A 1 163 ? -15.117 0.741 12.996 1.00 96.00 163 ALA A C 1
ATOM 1348 O O . ALA A 1 163 ? -13.929 0.473 13.123 1.00 96.00 163 ALA A O 1
ATOM 1349 N N . ILE A 1 164 ? -15.514 1.845 12.359 1.00 95.12 164 ILE A N 1
ATOM 1350 C CA . ILE A 1 164 ? -14.569 2.756 11.684 1.00 95.12 164 ILE A CA 1
ATOM 1351 C C . ILE A 1 164 ? -13.939 3.818 12.605 1.00 95.12 164 ILE A C 1
ATOM 1353 O O . ILE A 1 164 ? -13.162 4.656 12.143 1.00 95.12 164 ILE A O 1
ATOM 1357 N N . GLN A 1 165 ? -14.262 3.824 13.904 1.00 94.81 165 GLN A N 1
ATOM 1358 C CA . GLN A 1 165 ? -13.615 4.732 14.855 1.00 94.81 165 GLN A CA 1
ATOM 1359 C C . GLN A 1 165 ? -12.126 4.412 14.977 1.00 94.81 165 GLN A C 1
ATOM 1361 O O . GLN A 1 165 ? -11.731 3.246 15.056 1.00 94.81 165 GLN A O 1
ATOM 1366 N N . LYS A 1 166 ? -11.295 5.460 15.044 1.00 91.50 166 LYS A N 1
ATOM 1367 C CA . LYS A 1 166 ? -9.841 5.309 15.191 1.00 91.50 166 LYS A CA 1
ATOM 1368 C C . LYS A 1 166 ? -9.497 4.498 16.429 1.00 91.50 166 LYS A C 1
ATOM 1370 O O . LYS A 1 166 ? -8.665 3.606 16.356 1.00 91.50 166 LYS A O 1
ATOM 1375 N N . GLU A 1 167 ? -10.189 4.749 17.532 1.00 92.94 167 GLU A N 1
ATOM 1376 C CA . GLU A 1 167 ? -9.991 4.074 18.810 1.00 92.94 167 GLU A CA 1
ATOM 1377 C C . GLU A 1 167 ? -10.243 2.569 18.681 1.00 92.94 167 GLU A C 1
ATOM 1379 O O . GLU A 1 167 ? -9.434 1.769 19.145 1.00 92.94 167 GLU A O 1
ATOM 1384 N N . THR A 1 168 ? -11.308 2.181 17.976 1.00 95.44 168 THR A N 1
ATOM 1385 C CA . THR A 1 168 ? -11.643 0.776 17.714 1.00 95.44 168 THR A CA 1
ATOM 1386 C C . THR A 1 168 ? -10.604 0.104 16.818 1.00 95.44 168 THR A C 1
ATOM 1388 O O . THR A 1 168 ? -10.151 -1.004 17.109 1.00 95.44 168 THR A O 1
ATOM 1391 N N . ILE A 1 169 ? -10.151 0.787 15.765 1.00 93.38 169 ILE A N 1
ATOM 1392 C CA . ILE A 1 169 ? -9.067 0.293 14.907 1.00 93.38 169 ILE A CA 1
ATOM 1393 C C . ILE A 1 169 ? -7.773 0.131 15.726 1.00 93.38 169 ILE A C 1
ATOM 1395 O O . ILE A 1 169 ? -7.096 -0.892 15.621 1.00 93.38 169 ILE A O 1
ATOM 1399 N N . TYR A 1 170 ? -7.437 1.101 16.580 1.00 94.19 170 TYR A N 1
ATOM 1400 C CA . TYR A 1 170 ? -6.232 1.082 17.414 1.00 94.19 170 TYR A CA 1
ATOM 1401 C C . TYR A 1 170 ? -6.284 -0.015 18.478 1.00 94.19 170 TYR A C 1
ATOM 1403 O O . TYR A 1 170 ? -5.264 -0.639 18.755 1.00 94.19 170 TYR A O 1
ATOM 1411 N N . GLU A 1 171 ? -7.449 -0.306 19.057 1.00 94.75 171 GLU A N 1
ATOM 1412 C CA . GLU A 1 171 ? -7.642 -1.452 19.952 1.00 94.75 171 GLU A CA 1
ATOM 1413 C C . GLU A 1 171 ? -7.334 -2.779 19.258 1.00 94.75 171 GLU A C 1
ATOM 1415 O O . GLU A 1 171 ? -6.553 -3.570 19.788 1.00 94.75 171 GLU A O 1
ATOM 1420 N N . ILE A 1 172 ? -7.850 -2.990 18.044 1.00 95.12 172 ILE A N 1
ATOM 1421 C CA . ILE A 1 172 ? -7.564 -4.202 17.263 1.00 95.12 172 ILE A CA 1
ATOM 1422 C C . ILE A 1 172 ? -6.075 -4.296 16.917 1.00 95.12 172 ILE A C 1
ATOM 1424 O O . ILE A 1 172 ? -5.479 -5.371 17.038 1.00 95.12 172 ILE A O 1
ATOM 1428 N N . ILE A 1 173 ? -5.456 -3.178 16.516 1.00 92.50 173 ILE A N 1
ATOM 1429 C CA . ILE A 1 173 ? -4.017 -3.131 16.231 1.00 92.50 173 ILE A CA 1
ATOM 1430 C C . ILE A 1 173 ? -3.215 -3.480 17.486 1.00 92.50 173 ILE A C 1
ATOM 1432 O O . ILE A 1 173 ? -2.321 -4.315 17.397 1.00 92.50 173 ILE A O 1
ATOM 1436 N N . ARG A 1 174 ? -3.547 -2.914 18.652 1.00 94.69 174 ARG A N 1
ATOM 1437 C CA . ARG A 1 174 ? -2.868 -3.211 19.925 1.00 94.69 174 ARG A CA 1
ATOM 1438 C C . ARG A 1 174 ? -3.054 -4.656 20.368 1.00 94.69 174 ARG A C 1
ATOM 1440 O O . ARG A 1 174 ? -2.141 -5.240 20.936 1.00 94.69 174 ARG A O 1
ATOM 1447 N N . GLU A 1 175 ? -4.206 -5.263 20.104 1.00 94.38 175 GLU A N 1
ATOM 1448 C CA . GLU A 1 175 ? -4.398 -6.686 20.388 1.00 94.38 175 GLU A CA 1
ATOM 1449 C C . GLU A 1 175 ? -3.493 -7.557 19.504 1.00 94.38 175 GLU A C 1
ATOM 1451 O O . GLU A 1 175 ? -2.939 -8.560 19.958 1.00 94.38 175 GLU A O 1
ATOM 1456 N N . ARG A 1 176 ? -3.315 -7.168 18.234 1.00 91.62 176 ARG A N 1
ATOM 1457 C CA . ARG A 1 176 ? -2.464 -7.899 17.290 1.00 91.62 176 ARG A CA 1
ATOM 1458 C C . ARG A 1 176 ? -0.972 -7.664 17.525 1.00 91.62 176 ARG A C 1
ATOM 1460 O O . ARG A 1 176 ? -0.179 -8.593 17.380 1.00 91.62 176 ARG A O 1
ATOM 1467 N N . PHE A 1 177 ? -0.621 -6.441 17.892 1.00 94.00 177 PHE A N 1
ATOM 1468 C CA . PHE A 1 177 ? 0.726 -5.949 18.132 1.00 94.00 177 PHE A CA 1
ATOM 1469 C C . PHE A 1 177 ? 0.757 -5.324 19.533 1.00 94.00 177 PHE A C 1
ATOM 1471 O O . PHE A 1 177 ? 0.525 -4.130 19.690 1.00 94.00 177 PHE A O 1
ATOM 1478 N N . PRO A 1 178 ? 1.007 -6.113 20.592 1.00 93.50 178 PRO A N 1
ATOM 1479 C CA . PRO A 1 178 ? 0.878 -5.632 21.971 1.00 93.50 178 PRO A CA 1
ATOM 1480 C C . PRO A 1 178 ? 1.838 -4.503 22.350 1.00 93.50 178 PRO A C 1
ATOM 1482 O O . PRO A 1 178 ? 1.637 -3.837 23.365 1.00 93.50 178 PRO A O 1
ATOM 1485 N N . THR A 1 179 ? 2.901 -4.299 21.571 1.00 94.81 179 THR A N 1
ATOM 1486 C CA . THR A 1 179 ? 3.915 -3.280 21.840 1.00 94.81 179 THR A CA 1
ATOM 1487 C C . THR A 1 179 ? 4.181 -2.397 20.620 1.00 94.81 179 THR A C 1
ATOM 1489 O O . THR A 1 179 ? 4.131 -2.892 19.487 1.00 94.81 179 THR A O 1
ATOM 1492 N N . PRO A 1 180 ? 4.580 -1.126 20.840 1.00 94.50 180 PRO A N 1
ATOM 1493 C CA . PRO A 1 180 ? 5.112 -0.247 19.798 1.00 94.50 180 PRO A CA 1
ATOM 1494 C C . PRO A 1 180 ? 6.148 -0.928 18.898 1.00 94.50 180 PRO A C 1
ATOM 1496 O O . PRO A 1 180 ? 6.096 -0.797 17.677 1.00 94.50 180 PRO A O 1
ATOM 1499 N N . GLU A 1 181 ? 7.062 -1.693 19.505 1.00 94.38 181 GLU A N 1
ATOM 1500 C CA . GLU A 1 181 ? 8.148 -2.357 18.784 1.00 94.38 181 GLU A CA 1
ATOM 1501 C C . GLU A 1 181 ? 7.638 -3.497 17.900 1.00 94.38 181 GLU A C 1
ATOM 1503 O O . GLU A 1 181 ? 8.035 -3.591 16.746 1.00 94.38 181 GLU A O 1
ATOM 1508 N N . SER A 1 182 ? 6.677 -4.300 18.371 1.00 94.00 182 SER A N 1
ATOM 1509 C CA . SER A 1 182 ? 6.091 -5.368 17.547 1.00 94.00 182 SER A CA 1
ATOM 1510 C C . SER A 1 182 ? 5.392 -4.825 16.294 1.00 94.00 182 SER A C 1
ATOM 1512 O O . SER A 1 182 ? 5.476 -5.423 15.220 1.00 94.00 182 SER A O 1
ATOM 1514 N N . PHE A 1 183 ? 4.753 -3.656 16.403 1.00 92.69 183 PHE A N 1
ATOM 1515 C CA . PHE A 1 183 ? 4.141 -2.984 15.261 1.00 92.69 183 PHE A CA 1
ATOM 1516 C C . PHE A 1 183 ? 5.181 -2.350 14.331 1.00 92.69 183 PHE A C 1
ATOM 1518 O O . PHE A 1 183 ? 5.037 -2.416 13.106 1.00 92.69 183 PHE A O 1
ATOM 1525 N N . ARG A 1 184 ? 6.249 -1.770 14.894 1.00 92.56 184 ARG A N 1
ATOM 1526 C CA . ARG A 1 184 ? 7.384 -1.239 14.130 1.00 92.56 184 ARG A CA 1
ATOM 1527 C C . ARG A 1 184 ? 8.057 -2.338 13.316 1.00 92.56 184 ARG A C 1
ATOM 1529 O O . ARG A 1 184 ? 8.204 -2.178 12.109 1.00 92.56 184 ARG A O 1
ATOM 1536 N N . GLU A 1 185 ? 8.411 -3.456 13.945 1.00 91.69 185 GLU A N 1
ATOM 1537 C CA . GLU A 1 185 ? 9.032 -4.609 13.288 1.00 91.69 185 GLU A CA 1
ATOM 1538 C C . GLU A 1 185 ? 8.161 -5.148 12.150 1.00 91.69 185 GLU A C 1
ATOM 1540 O O . GLU A 1 185 ? 8.666 -5.429 11.063 1.00 91.69 185 GLU A O 1
ATOM 1545 N N . TYR A 1 186 ? 6.849 -5.265 12.374 1.00 89.00 186 TYR A N 1
ATOM 1546 C CA . TYR A 1 186 ? 5.902 -5.666 11.336 1.00 89.00 186 TYR A CA 1
ATOM 1547 C C . TYR A 1 186 ? 5.878 -4.679 10.158 1.00 89.00 186 TYR A C 1
ATOM 1549 O O . TYR A 1 186 ? 5.953 -5.089 8.994 1.00 89.00 186 TYR A O 1
ATOM 1557 N N . SER A 1 187 ? 5.821 -3.380 10.453 1.00 86.50 187 SER A N 1
ATOM 1558 C CA . SER A 1 187 ? 5.774 -2.320 9.441 1.00 86.50 187 SER A CA 1
ATOM 1559 C C . SER A 1 187 ? 7.059 -2.273 8.609 1.00 86.50 187 SER A C 1
ATOM 1561 O O . SER A 1 187 ? 6.996 -2.252 7.380 1.00 86.50 187 SER A O 1
ATOM 1563 N N . LEU A 1 188 ? 8.226 -2.330 9.259 1.00 86.69 188 LEU A N 1
ATOM 1564 C CA . LEU A 1 188 ? 9.532 -2.334 8.593 1.00 86.69 188 LEU A CA 1
ATOM 1565 C C . LEU A 1 188 ? 9.741 -3.600 7.759 1.00 86.69 188 LEU A C 1
ATOM 1567 O O . LEU A 1 188 ? 10.164 -3.512 6.611 1.00 86.69 188 LEU A O 1
ATOM 1571 N N . ARG A 1 189 ? 9.366 -4.773 8.283 1.00 85.94 189 ARG A N 1
ATOM 1572 C CA . ARG A 1 189 ? 9.438 -6.035 7.532 1.00 85.94 189 ARG A CA 1
ATOM 1573 C C . ARG A 1 189 ? 8.552 -6.013 6.291 1.00 85.94 189 ARG A C 1
ATOM 1575 O O . ARG A 1 189 ? 8.917 -6.566 5.261 1.00 85.94 189 ARG A O 1
ATOM 1582 N N . THR A 1 190 ? 7.389 -5.372 6.373 1.00 80.12 190 THR A N 1
ATOM 1583 C CA . THR A 1 190 ? 6.503 -5.202 5.215 1.00 80.12 190 THR A CA 1
ATOM 1584 C C . THR A 1 190 ? 7.164 -4.332 4.146 1.00 80.12 190 THR A C 1
ATOM 1586 O O . THR A 1 190 ? 7.165 -4.707 2.975 1.00 80.12 190 THR A O 1
ATOM 1589 N N . GLN A 1 191 ? 7.785 -3.216 4.537 1.00 78.94 191 GLN A N 1
ATOM 1590 C CA . GLN A 1 191 ? 8.547 -2.367 3.614 1.00 78.94 191 GLN A CA 1
ATOM 1591 C C . GLN A 1 191 ? 9.719 -3.126 2.981 1.00 78.94 191 GLN A C 1
ATOM 1593 O O . GLN A 1 191 ? 9.921 -3.044 1.771 1.00 78.94 191 GLN A O 1
ATOM 1598 N N . GLU A 1 192 ? 10.448 -3.915 3.770 1.00 82.38 192 GLU A N 1
ATOM 1599 C CA . GLU A 1 192 ? 11.549 -4.747 3.285 1.00 82.38 192 GLU A CA 1
ATOM 1600 C C . GLU A 1 192 ? 11.069 -5.824 2.306 1.00 82.38 192 GLU A C 1
ATOM 1602 O O . GLU A 1 192 ? 11.680 -6.003 1.258 1.00 82.38 192 GLU A O 1
ATOM 1607 N N . ASN A 1 193 ? 9.942 -6.487 2.580 1.00 80.38 193 ASN A N 1
ATOM 1608 C CA . ASN A 1 193 ? 9.350 -7.468 1.667 1.00 80.38 193 ASN A CA 1
ATOM 1609 C C . ASN A 1 193 ? 8.935 -6.835 0.332 1.00 80.38 193 ASN A C 1
ATOM 1611 O O . ASN A 1 193 ? 9.178 -7.424 -0.718 1.00 80.38 193 ASN A O 1
ATOM 1615 N N . ILE A 1 194 ? 8.336 -5.638 0.362 1.00 76.44 194 ILE A N 1
ATOM 1616 C CA . ILE A 1 194 ? 7.988 -4.887 -0.853 1.00 76.44 194 ILE A CA 1
ATOM 1617 C C . ILE A 1 194 ? 9.263 -4.496 -1.609 1.00 76.44 194 ILE A C 1
ATOM 1619 O O . ILE A 1 194 ? 9.340 -4.675 -2.820 1.00 76.44 194 ILE A O 1
ATOM 1623 N N . LYS A 1 195 ? 10.296 -4.015 -0.911 1.00 76.69 195 LYS A N 1
ATOM 1624 C CA . LYS A 1 195 ? 11.582 -3.680 -1.531 1.00 76.69 195 LYS A CA 1
ATOM 1625 C C . LYS A 1 195 ? 12.237 -4.906 -2.178 1.00 76.69 195 LYS A C 1
ATOM 1627 O O . LYS A 1 195 ? 12.643 -4.839 -3.332 1.00 76.69 195 LYS A O 1
ATOM 1632 N N . SER A 1 196 ? 12.296 -6.021 -1.454 1.00 80.31 196 SER A N 1
ATOM 1633 C CA . SER A 1 196 ? 12.836 -7.303 -1.919 1.00 80.31 196 SER A CA 1
ATOM 1634 C C . SER A 1 196 ? 12.086 -7.810 -3.149 1.00 80.31 196 SER A C 1
ATOM 1636 O O . SER A 1 196 ? 12.727 -8.224 -4.107 1.00 80.31 196 SER A O 1
ATOM 1638 N N . LEU A 1 197 ? 10.755 -7.689 -3.187 1.00 76.44 197 LEU A N 1
ATOM 1639 C CA . LEU A 1 197 ? 9.953 -8.000 -4.371 1.00 76.44 197 LEU A CA 1
ATOM 1640 C C . LEU A 1 197 ? 10.429 -7.209 -5.599 1.00 76.44 197 LEU A C 1
ATOM 1642 O O . LEU A 1 197 ? 10.719 -7.809 -6.628 1.00 76.44 197 LEU A O 1
ATOM 1646 N N . PHE A 1 198 ? 10.552 -5.884 -5.493 1.00 72.44 198 PHE A N 1
ATOM 1647 C CA . PHE A 1 198 ? 10.991 -5.043 -6.614 1.00 72.44 198 PHE A CA 1
ATOM 1648 C C . PHE A 1 198 ? 12.460 -5.246 -7.011 1.00 72.44 198 PHE A C 1
ATOM 1650 O O . PHE A 1 198 ? 12.841 -4.878 -8.118 1.00 72.44 198 PHE A O 1
ATOM 1657 N N . GLN A 1 199 ? 13.282 -5.830 -6.137 1.00 75.50 199 GLN A N 1
ATOM 1658 C CA . GLN A 1 199 ? 14.671 -6.188 -6.437 1.00 75.50 199 GLN A CA 1
ATOM 1659 C C . GLN A 1 199 ? 14.799 -7.581 -7.068 1.00 75.50 199 GLN A C 1
ATOM 1661 O O . GLN A 1 199 ? 15.627 -7.781 -7.952 1.00 75.50 199 GLN A O 1
ATOM 1666 N N . GLU A 1 200 ? 13.985 -8.543 -6.630 1.00 78.38 200 GLU A N 1
ATOM 1667 C CA . GLU A 1 200 ? 14.018 -9.933 -7.101 1.00 78.38 200 GLU A CA 1
ATOM 1668 C C . GLU A 1 200 ? 13.275 -10.100 -8.436 1.00 78.38 200 GLU A C 1
ATOM 1670 O O . GLU A 1 200 ? 13.750 -10.799 -9.329 1.00 78.38 200 GLU A O 1
ATOM 1675 N N . MET A 1 201 ? 12.134 -9.423 -8.597 1.00 75.19 201 MET A N 1
ATOM 1676 C CA . MET A 1 201 ? 11.241 -9.569 -9.750 1.00 75.19 201 MET A CA 1
ATOM 1677 C C . MET A 1 201 ? 11.888 -9.234 -11.109 1.00 75.19 201 MET A C 1
ATOM 1679 O O . MET A 1 201 ? 11.689 -10.009 -12.046 1.00 75.19 201 MET A O 1
ATOM 1683 N N . PRO A 1 202 ? 12.695 -8.160 -11.251 1.00 73.50 202 PRO A N 1
ATOM 1684 C CA . PRO A 1 202 ? 13.411 -7.879 -12.493 1.00 73.50 202 PRO A CA 1
ATOM 1685 C C . PRO A 1 202 ? 14.322 -9.028 -12.917 1.00 73.50 202 PRO A C 1
ATOM 1687 O 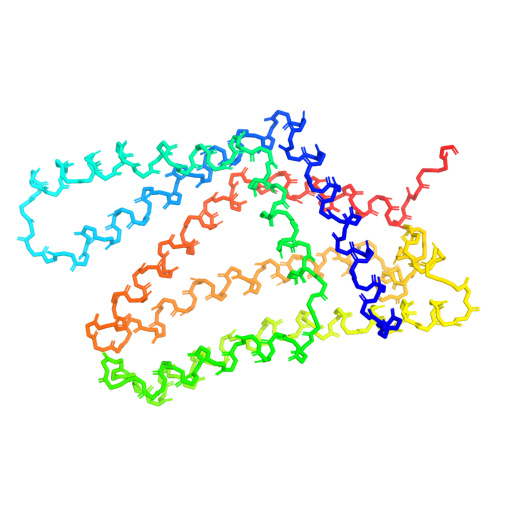O . PRO A 1 202 ? 14.314 -9.414 -14.079 1.00 73.50 202 PRO A O 1
ATOM 1690 N N . GLY A 1 203 ? 15.081 -9.599 -11.975 1.00 70.19 203 GLY A N 1
ATOM 1691 C CA . GLY A 1 203 ? 16.036 -10.670 -12.260 1.00 70.19 203 GLY A CA 1
ATOM 1692 C C . GLY A 1 203 ? 15.358 -11.958 -12.719 1.00 70.19 203 GLY A C 1
ATOM 1693 O O . GLY A 1 203 ? 15.849 -12.604 -13.640 1.00 70.19 203 GLY A O 1
ATOM 1694 N N . THR A 1 204 ? 14.210 -12.294 -12.124 1.00 69.25 204 THR A N 1
ATOM 1695 C CA . THR A 1 204 ? 13.417 -13.467 -12.520 1.00 69.25 204 THR A CA 1
ATOM 1696 C C . THR A 1 204 ? 12.892 -13.346 -13.951 1.00 69.25 204 THR A C 1
ATOM 1698 O O . THR A 1 204 ? 12.915 -14.327 -14.683 1.00 69.25 204 THR A O 1
ATOM 1701 N N . LEU A 1 205 ? 12.462 -12.150 -14.366 1.00 69.19 205 LEU A N 1
ATOM 1702 C CA . LEU A 1 205 ? 11.921 -11.916 -15.711 1.00 69.19 205 LEU A CA 1
ATOM 1703 C C . LEU A 1 205 ? 13.013 -11.690 -16.765 1.00 69.19 205 LEU A C 1
ATOM 1705 O O . LEU A 1 205 ? 12.882 -12.147 -17.892 1.00 69.19 205 LEU A O 1
ATOM 1709 N N . MET A 1 206 ? 14.127 -11.039 -16.415 1.00 67.31 206 MET A N 1
ATOM 1710 C CA . MET A 1 206 ? 15.245 -10.808 -17.345 1.00 67.31 206 MET A CA 1
ATOM 1711 C C . MET A 1 206 ? 15.943 -12.094 -17.806 1.00 67.31 206 MET A C 1
ATOM 1713 O O . MET A 1 206 ? 16.683 -12.060 -18.790 1.00 67.31 206 MET A O 1
ATOM 1717 N N . ALA A 1 207 ? 15.757 -13.202 -17.085 1.00 65.12 207 ALA A N 1
ATOM 1718 C CA . ALA A 1 207 ? 16.320 -14.500 -17.444 1.00 65.12 207 ALA A CA 1
ATOM 1719 C C . ALA A 1 207 ? 15.675 -15.114 -18.702 1.00 65.12 207 ALA A C 1
ATOM 1721 O O . ALA A 1 207 ? 16.195 -16.101 -19.220 1.00 65.12 207 ALA A O 1
ATOM 1722 N N . ASP A 1 208 ? 14.589 -14.521 -19.199 1.00 62.47 208 ASP A N 1
ATOM 1723 C CA . ASP A 1 208 ? 13.700 -15.127 -20.175 1.00 62.47 208 ASP A CA 1
ATOM 1724 C C . ASP A 1 208 ? 13.518 -14.254 -21.437 1.00 62.47 208 ASP A C 1
ATOM 1726 O O . ASP A 1 208 ? 12.928 -13.174 -21.414 1.00 62.47 208 ASP A O 1
ATOM 1730 N N . GLY A 1 209 ? 14.084 -14.709 -22.560 1.00 69.38 209 GLY A N 1
ATOM 1731 C CA . GLY A 1 209 ? 13.880 -14.105 -23.884 1.00 69.38 209 GLY A CA 1
ATOM 1732 C C . GLY A 1 209 ? 14.211 -12.604 -24.013 1.00 69.38 209 GLY A C 1
ATOM 1733 O O . GLY A 1 209 ? 14.897 -12.001 -23.193 1.00 69.38 209 GLY A O 1
ATOM 1734 N N . GLU A 1 210 ? 13.761 -11.977 -25.104 1.00 70.12 210 GLU A N 1
ATOM 1735 C CA . GLU A 1 210 ? 13.846 -10.512 -25.287 1.00 70.12 210 GLU A CA 1
ATOM 1736 C C . GLU A 1 210 ? 12.677 -9.781 -24.599 1.00 70.12 210 GLU A C 1
ATOM 1738 O O . GLU A 1 210 ? 12.835 -8.667 -24.096 1.00 70.12 210 GLU A O 1
ATOM 1743 N N . VAL A 1 211 ? 11.513 -10.430 -24.511 1.00 68.44 211 VAL A N 1
ATOM 1744 C CA . VAL A 1 211 ? 10.307 -9.877 -23.879 1.00 68.44 211 VAL A CA 1
ATOM 1745 C C . VAL A 1 211 ? 10.449 -9.825 -22.355 1.00 68.44 211 VAL A C 1
ATOM 1747 O O . VAL A 1 211 ? 10.166 -8.788 -21.748 1.00 68.44 211 VAL A O 1
ATOM 1750 N N . GLY A 1 212 ? 10.978 -10.876 -21.722 1.00 68.75 212 GLY A N 1
ATOM 1751 C CA . GLY A 1 212 ? 11.275 -10.866 -20.289 1.00 68.75 212 GLY A CA 1
ATOM 1752 C C . GLY A 1 212 ? 12.391 -9.883 -19.921 1.00 68.75 212 GLY A C 1
ATOM 1753 O O . GLY A 1 212 ? 12.288 -9.201 -18.898 1.00 68.75 212 GLY A O 1
ATOM 1754 N N . LYS A 1 213 ? 13.394 -9.665 -20.790 1.00 70.94 213 LYS A N 1
ATOM 1755 C CA . LYS A 1 213 ? 14.366 -8.559 -20.634 1.00 70.94 213 LYS A CA 1
ATOM 1756 C C . LYS A 1 213 ? 13.698 -7.187 -20.640 1.00 70.94 213 LYS A C 1
ATOM 1758 O O . LYS A 1 213 ? 14.036 -6.352 -19.800 1.00 70.94 213 LYS A O 1
ATOM 1763 N N . PHE A 1 214 ? 12.755 -6.947 -21.553 1.00 70.25 214 PHE A N 1
ATOM 1764 C CA . PHE A 1 214 ? 12.009 -5.690 -21.607 1.00 70.25 214 PHE A CA 1
ATOM 1765 C C . PHE A 1 214 ? 11.156 -5.479 -20.346 1.00 70.25 214 PHE A C 1
ATOM 1767 O O . PHE A 1 214 ? 11.281 -4.445 -19.683 1.00 70.25 214 PHE A O 1
ATOM 1774 N N . MET A 1 215 ? 10.344 -6.470 -19.962 1.00 70.31 215 MET A N 1
ATOM 1775 C CA . MET A 1 215 ? 9.507 -6.394 -18.758 1.00 70.31 215 MET A CA 1
ATOM 1776 C C . MET A 1 215 ? 10.335 -6.267 -17.480 1.00 70.31 215 MET A C 1
ATOM 1778 O O . MET A 1 215 ? 10.054 -5.417 -16.634 1.00 70.31 215 MET A O 1
ATOM 1782 N N . GLY A 1 216 ? 11.389 -7.072 -17.354 1.00 71.88 216 GLY A N 1
ATOM 1783 C CA . GLY A 1 216 ? 12.329 -6.998 -16.246 1.00 71.88 216 GLY A CA 1
ATOM 1784 C C . GLY A 1 216 ? 13.021 -5.637 -16.183 1.00 71.88 216 GLY A C 1
ATOM 1785 O O . GLY A 1 216 ? 13.160 -5.080 -15.098 1.00 71.88 216 GLY A O 1
ATOM 1786 N N . GLY A 1 217 ? 13.373 -5.045 -17.329 1.00 69.44 217 GLY A N 1
ATOM 1787 C CA . GLY A 1 217 ? 13.893 -3.678 -17.422 1.00 69.44 217 GLY A CA 1
ATOM 1788 C C . GLY A 1 217 ? 12.911 -2.635 -16.883 1.00 69.44 217 GLY A C 1
ATOM 1789 O O . GLY A 1 217 ? 13.277 -1.843 -16.015 1.00 69.44 217 GLY A O 1
ATOM 1790 N N . MET A 1 218 ? 11.646 -2.677 -17.317 1.00 70.19 218 MET A N 1
ATOM 1791 C CA . MET A 1 218 ? 10.608 -1.761 -16.822 1.00 70.19 218 MET A CA 1
ATOM 1792 C C . MET A 1 218 ? 10.366 -1.910 -15.315 1.00 70.19 218 MET A C 1
ATOM 1794 O O . MET A 1 218 ? 10.323 -0.914 -14.592 1.00 70.19 218 MET A O 1
ATOM 1798 N N . ILE A 1 219 ? 10.242 -3.144 -14.819 1.00 73.19 219 ILE A N 1
ATOM 1799 C CA . ILE A 1 219 ? 10.024 -3.415 -13.391 1.00 73.19 219 ILE A CA 1
ATOM 1800 C C . ILE A 1 219 ? 11.256 -3.011 -12.577 1.00 73.19 219 ILE A C 1
ATOM 1802 O O . ILE A 1 219 ? 11.111 -2.452 -11.491 1.00 73.19 219 ILE A O 1
ATOM 1806 N N . GLY A 1 220 ? 12.463 -3.210 -13.111 1.00 74.00 220 GLY A N 1
ATOM 1807 C CA . GLY A 1 220 ? 13.710 -2.761 -12.496 1.00 74.00 220 GLY A CA 1
ATOM 1808 C C . GLY A 1 220 ? 13.798 -1.239 -12.389 1.00 74.00 220 GLY A C 1
ATOM 1809 O O . GLY A 1 220 ? 14.220 -0.724 -11.350 1.00 74.00 220 GLY A O 1
ATOM 1810 N N . ALA A 1 221 ? 13.334 -0.505 -13.404 1.00 70.06 221 ALA A N 1
ATOM 1811 C CA . ALA A 1 221 ? 13.220 0.951 -13.335 1.00 70.06 221 ALA A CA 1
ATOM 1812 C C . ALA A 1 221 ? 12.201 1.411 -12.292 1.00 70.06 221 ALA A C 1
ATOM 1814 O O . ALA A 1 221 ? 12.509 2.302 -11.500 1.00 70.06 221 ALA A O 1
ATOM 1815 N N . ILE A 1 222 ? 11.023 0.781 -12.239 1.00 70.31 222 ILE A N 1
ATOM 1816 C CA . ILE A 1 222 ? 10.019 1.066 -11.203 1.00 70.31 222 ILE A CA 1
ATOM 1817 C C . ILE A 1 222 ? 10.615 0.801 -9.815 1.00 70.31 222 ILE A C 1
ATOM 1819 O O . ILE A 1 222 ? 10.539 1.663 -8.941 1.00 70.31 222 ILE A O 1
ATOM 1823 N N . GLY A 1 223 ? 11.272 -0.346 -9.623 1.00 71.62 223 GLY A N 1
ATOM 1824 C CA . GLY A 1 223 ? 11.927 -0.711 -8.369 1.00 71.62 223 GLY A CA 1
ATOM 1825 C C . GLY A 1 223 ? 13.021 0.271 -7.950 1.00 71.62 223 GLY A C 1
ATOM 1826 O O . GLY A 1 223 ? 13.074 0.677 -6.790 1.00 71.62 223 GLY A O 1
ATOM 1827 N N . SER A 1 224 ? 13.847 0.723 -8.897 1.00 71.81 224 SER A N 1
ATOM 1828 C CA . SER A 1 224 ? 14.911 1.709 -8.655 1.00 71.81 224 SER A CA 1
ATOM 1829 C C . SER A 1 224 ? 14.349 3.079 -8.266 1.00 71.81 224 SER A C 1
ATOM 1831 O O . SER A 1 224 ? 14.819 3.691 -7.302 1.00 71.81 224 SER A O 1
ATOM 1833 N N . ALA A 1 225 ? 13.307 3.539 -8.966 1.00 69.25 225 ALA A N 1
ATOM 1834 C CA . ALA A 1 225 ? 12.613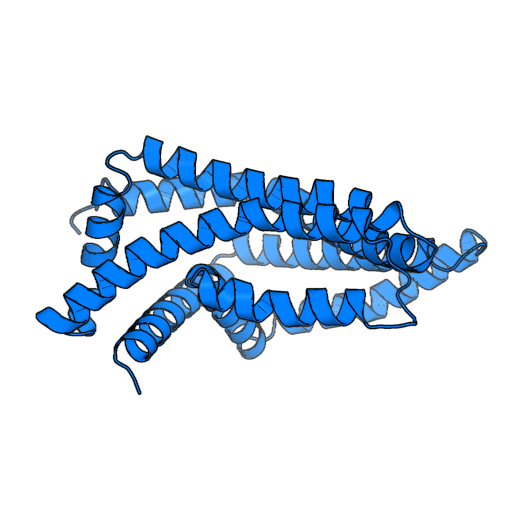 4.784 -8.651 1.00 69.25 225 ALA A CA 1
ATOM 1835 C C . ALA A 1 225 ? 11.929 4.715 -7.277 1.00 69.25 225 ALA A C 1
ATOM 1837 O O . ALA A 1 225 ? 12.036 5.645 -6.476 1.00 69.25 225 ALA A O 1
ATOM 1838 N N . MET A 1 226 ? 11.290 3.584 -6.957 1.00 69.00 226 MET A N 1
ATOM 1839 C CA . MET A 1 226 ? 10.712 3.334 -5.637 1.00 69.00 226 MET A CA 1
ATOM 1840 C C . MET A 1 226 ? 11.778 3.291 -4.543 1.00 69.00 226 MET A C 1
ATOM 1842 O O . MET A 1 226 ? 11.560 3.859 -3.479 1.00 69.00 226 MET A O 1
ATOM 1846 N N . GLU A 1 227 ? 12.940 2.675 -4.774 1.00 72.00 227 GLU A N 1
ATOM 1847 C CA . GLU A 1 227 ? 14.030 2.659 -3.793 1.00 72.00 227 GLU A CA 1
ATOM 1848 C C . GLU A 1 227 ? 14.580 4.063 -3.526 1.00 72.00 227 GLU A C 1
ATOM 1850 O O . GLU A 1 227 ? 14.812 4.422 -2.371 1.00 72.00 227 GLU A O 1
ATOM 1855 N N . LYS A 1 228 ? 14.765 4.879 -4.566 1.00 68.38 228 LYS A N 1
ATOM 1856 C CA . LYS A 1 228 ? 15.183 6.274 -4.396 1.00 68.38 228 LYS A CA 1
ATOM 1857 C C . LYS A 1 228 ? 14.121 7.099 -3.674 1.00 68.38 228 LYS A C 1
ATOM 1859 O O . LYS A 1 228 ? 14.476 7.848 -2.772 1.00 68.38 228 LYS A O 1
ATOM 1864 N N . MET A 1 229 ? 12.837 6.910 -3.979 1.00 66.06 229 MET A N 1
ATOM 1865 C CA . MET A 1 229 ? 11.744 7.555 -3.245 1.00 66.06 229 MET A CA 1
ATOM 1866 C C . MET A 1 229 ? 11.695 7.116 -1.784 1.00 66.06 229 MET A C 1
ATOM 1868 O O . MET A 1 229 ? 11.545 7.958 -0.906 1.00 66.06 229 MET A O 1
ATOM 1872 N N . MET A 1 230 ? 11.894 5.828 -1.504 1.00 66.56 230 MET A N 1
ATOM 1873 C CA . MET A 1 230 ? 12.008 5.334 -0.135 1.00 66.56 230 MET A CA 1
ATOM 1874 C C . MET A 1 230 ? 13.200 5.969 0.584 1.00 66.56 230 MET A C 1
ATOM 1876 O O . MET A 1 230 ? 13.040 6.336 1.735 1.00 66.56 230 MET A O 1
ATOM 1880 N N . LYS A 1 231 ? 14.341 6.199 -0.081 1.00 69.12 231 LYS A N 1
ATOM 1881 C CA . LYS A 1 231 ? 15.503 6.905 0.502 1.00 69.12 231 LYS A CA 1
ATOM 1882 C C . LYS A 1 231 ? 15.258 8.399 0.725 1.00 69.12 231 LYS A C 1
ATOM 1884 O O . LYS A 1 231 ? 15.621 8.942 1.763 1.00 69.12 231 LYS A O 1
ATOM 1889 N N . VAL A 1 232 ? 14.622 9.076 -0.227 1.00 62.84 232 VAL A N 1
ATOM 1890 C CA . VAL A 1 232 ? 14.229 10.492 -0.109 1.00 62.84 232 VAL A CA 1
ATOM 1891 C C . VAL A 1 232 ? 13.194 10.667 1.009 1.00 62.84 232 VAL A C 1
ATOM 1893 O O . VAL A 1 232 ? 13.272 11.584 1.826 1.00 62.84 232 VAL A O 1
ATOM 1896 N N . GLY A 1 233 ? 12.248 9.737 1.087 1.00 63.06 233 GLY A N 1
ATOM 1897 C CA . GLY A 1 233 ? 11.182 9.691 2.070 1.00 63.06 233 GLY A CA 1
ATOM 1898 C C . GLY A 1 233 ? 11.524 8.899 3.327 1.00 63.06 233 GLY A C 1
ATOM 1899 O O . GLY A 1 233 ? 10.632 8.730 4.147 1.00 63.06 233 GLY A O 1
ATOM 1900 N N . GLU A 1 234 ? 12.750 8.406 3.524 1.00 69.88 234 GLU A N 1
ATOM 1901 C CA . GLU A 1 234 ? 13.085 7.449 4.600 1.00 69.88 234 GLU A CA 1
ATOM 1902 C C . GLU A 1 234 ? 12.857 8.100 5.964 1.00 69.88 234 GLU A C 1
ATOM 1904 O O . GLU A 1 234 ? 12.207 7.537 6.844 1.00 69.88 234 GLU A O 1
ATOM 1909 N N . LYS A 1 235 ? 13.281 9.363 6.089 1.00 66.25 235 LYS A N 1
ATOM 1910 C CA . LYS A 1 235 ? 13.018 10.186 7.270 1.00 66.25 235 LYS A CA 1
ATOM 1911 C C . LYS A 1 235 ? 11.529 10.494 7.439 1.00 66.25 235 LYS A C 1
ATOM 1913 O O . LYS A 1 235 ? 11.016 10.382 8.541 1.00 66.25 235 LYS A O 1
ATOM 1918 N N . LEU A 1 236 ? 10.818 10.837 6.363 1.00 66.75 236 LEU A N 1
ATOM 1919 C CA . LEU A 1 236 ? 9.377 11.127 6.419 1.00 66.75 236 LEU A CA 1
ATOM 1920 C C . LEU A 1 236 ? 8.545 9.879 6.751 1.00 66.75 236 LEU A C 1
ATOM 1922 O O . LEU A 1 236 ? 7.528 9.973 7.434 1.00 66.75 236 LEU A O 1
ATOM 1926 N N . THR A 1 237 ? 8.991 8.714 6.290 1.00 72.12 237 THR A N 1
ATOM 1927 C CA . THR A 1 237 ? 8.381 7.401 6.513 1.00 72.12 237 THR A CA 1
ATOM 1928 C C . THR A 1 237 ? 8.638 6.931 7.937 1.00 72.12 237 THR A C 1
ATOM 1930 O O . THR A 1 237 ? 7.710 6.453 8.585 1.00 72.12 237 THR A O 1
ATOM 1933 N N . ALA A 1 238 ? 9.857 7.126 8.450 1.00 77.62 238 ALA A N 1
ATOM 1934 C CA . ALA A 1 238 ? 10.193 6.882 9.849 1.00 77.62 238 ALA A CA 1
ATOM 1935 C C . ALA A 1 238 ? 9.414 7.819 10.785 1.00 77.62 238 ALA A C 1
ATOM 1937 O O . ALA A 1 238 ? 8.739 7.338 11.689 1.00 77.62 238 ALA A O 1
ATOM 1938 N N . ASP A 1 239 ? 9.406 9.128 10.509 1.00 79.00 239 ASP A N 1
ATOM 1939 C CA . ASP A 1 239 ? 8.639 10.116 11.277 1.00 79.00 239 ASP A CA 1
ATOM 1940 C C . ASP A 1 239 ? 7.136 9.795 11.248 1.00 79.00 239 ASP A C 1
ATOM 1942 O O . ASP A 1 239 ? 6.432 9.964 12.244 1.00 79.00 239 ASP A O 1
ATOM 1946 N N . TYR A 1 240 ? 6.622 9.326 10.108 1.00 79.62 240 TYR A N 1
ATOM 1947 C CA . TYR A 1 240 ? 5.233 8.899 9.990 1.00 79.62 240 TYR A CA 1
ATOM 1948 C C . TYR A 1 240 ? 4.943 7.652 10.824 1.00 79.62 240 TYR A C 1
ATOM 1950 O O . TYR A 1 240 ? 3.974 7.656 11.580 1.00 79.62 240 TYR A O 1
ATOM 1958 N N . LEU A 1 241 ? 5.778 6.617 10.717 1.00 85.81 241 LEU A N 1
ATOM 1959 C CA . LEU A 1 241 ? 5.636 5.397 11.507 1.00 85.81 241 LEU A CA 1
ATOM 1960 C C . LEU A 1 241 ? 5.701 5.707 13.006 1.00 85.81 241 LEU A C 1
ATOM 1962 O O . LEU A 1 241 ? 4.873 5.213 13.767 1.00 85.81 241 LEU A O 1
ATOM 1966 N N . ASP A 1 242 ? 6.621 6.578 13.419 1.00 87.44 242 ASP A N 1
ATOM 1967 C CA . ASP A 1 242 ? 6.761 7.028 14.801 1.00 87.44 242 ASP A CA 1
ATOM 1968 C C . ASP A 1 242 ? 5.505 7.749 15.288 1.00 87.44 242 ASP A C 1
ATOM 1970 O O . ASP A 1 242 ? 4.999 7.420 16.359 1.00 87.44 242 ASP A O 1
ATOM 1974 N N . ARG A 1 243 ? 4.953 8.683 14.501 1.00 86.12 243 ARG A N 1
ATOM 1975 C CA . ARG A 1 243 ? 3.691 9.362 14.840 1.00 86.12 243 ARG A CA 1
ATOM 1976 C C . ARG A 1 243 ? 2.530 8.383 14.938 1.00 86.12 243 ARG A C 1
ATOM 1978 O O . ARG A 1 243 ? 1.808 8.422 15.924 1.00 86.12 243 ARG A O 1
ATOM 1985 N N . THR A 1 244 ? 2.383 7.471 13.979 1.00 87.50 244 THR A N 1
ATOM 1986 C CA . THR A 1 244 ? 1.338 6.439 14.015 1.00 87.50 244 THR A CA 1
ATOM 1987 C C . THR A 1 244 ? 1.476 5.549 15.253 1.00 87.50 244 THR A C 1
ATOM 1989 O O . THR A 1 244 ? 0.485 5.255 15.913 1.00 87.50 244 THR A O 1
ATOM 1992 N N . ILE A 1 245 ? 2.700 5.174 15.633 1.00 91.88 245 ILE A N 1
ATOM 1993 C CA . ILE A 1 245 ? 2.964 4.457 16.884 1.00 91.88 245 ILE A CA 1
ATOM 1994 C C . ILE A 1 245 ? 2.555 5.305 18.098 1.00 91.88 245 ILE A C 1
ATOM 1996 O O . ILE A 1 245 ? 1.896 4.795 19.001 1.00 91.88 245 ILE A O 1
ATOM 2000 N N . GLN A 1 246 ? 2.900 6.593 18.138 1.00 90.69 246 GLN A N 1
ATOM 2001 C CA . GLN A 1 246 ? 2.466 7.464 19.235 1.00 90.69 246 GLN A CA 1
ATOM 2002 C C . GLN A 1 246 ? 0.937 7.550 19.310 1.00 90.69 246 GLN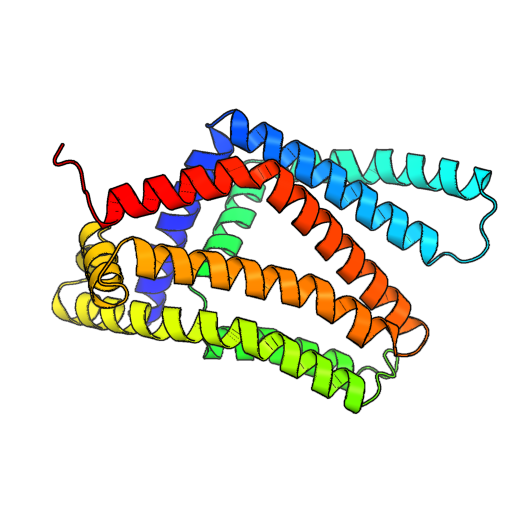 A C 1
ATOM 2004 O O . GLN A 1 246 ? 0.386 7.398 20.392 1.00 90.69 246 GLN A O 1
ATOM 2009 N N . GLU A 1 247 ? 0.245 7.699 18.183 1.00 90.31 247 GLU A N 1
ATOM 2010 C CA . GLU A 1 247 ? -1.220 7.754 18.137 1.00 90.31 247 GLU A CA 1
ATOM 2011 C C . GLU A 1 247 ? -1.880 6.458 18.639 1.00 90.31 247 GLU A C 1
ATOM 2013 O O . GLU A 1 247 ? -2.853 6.513 19.388 1.00 90.31 247 GLU A O 1
ATOM 2018 N N . ILE A 1 248 ? -1.343 5.291 18.270 1.00 91.75 248 ILE A N 1
ATOM 2019 C CA . ILE A 1 248 ? -1.908 3.988 18.657 1.00 91.75 248 ILE A CA 1
ATOM 2020 C C . ILE A 1 248 ? -1.649 3.677 20.141 1.00 91.75 248 ILE A C 1
ATOM 2022 O O . ILE A 1 248 ? -2.545 3.212 20.857 1.00 91.75 248 ILE A O 1
ATOM 2026 N N . TYR A 1 249 ? -0.416 3.887 20.611 1.00 91.88 249 TYR A N 1
ATOM 2027 C CA . TYR A 1 249 ? 0.041 3.386 21.915 1.00 91.88 249 TYR A CA 1
ATOM 2028 C C . TYR A 1 249 ? 0.083 4.450 23.012 1.00 91.88 249 TYR A C 1
ATOM 2030 O O . TYR A 1 249 ? -0.029 4.097 24.182 1.00 91.88 249 TYR A O 1
ATOM 2038 N N . ASN A 1 250 ? 0.193 5.726 22.648 1.00 87.56 250 ASN A N 1
ATOM 2039 C CA . ASN A 1 250 ? 0.220 6.862 23.566 1.00 87.56 250 ASN A CA 1
ATOM 2040 C C . ASN A 1 250 ? -0.782 7.939 23.117 1.00 87.56 250 ASN A C 1
ATOM 2042 O O . ASN A 1 250 ? -0.366 9.079 22.881 1.00 87.56 250 ASN A O 1
ATOM 2046 N N . PRO A 1 251 ? -2.082 7.609 22.965 1.00 73.38 251 PRO A N 1
ATOM 2047 C CA . PRO A 1 251 ? -3.068 8.598 22.560 1.00 73.38 251 PRO A CA 1
ATOM 2048 C C . PRO A 1 251 ? -3.023 9.740 23.574 1.00 73.38 251 PRO A C 1
ATOM 2050 O O . PRO A 1 251 ? -3.321 9.544 24.755 1.00 73.38 251 PRO A O 1
ATOM 2053 N N . GLN A 1 252 ? -2.577 10.921 23.140 1.00 60.50 252 GLN A N 1
ATOM 2054 C CA . GLN A 1 252 ? -2.720 12.106 23.966 1.00 60.50 252 GLN A CA 1
ATOM 2055 C C . GLN A 1 252 ? -4.222 12.303 24.138 1.00 60.50 252 GLN A C 1
ATOM 2057 O O . GLN A 1 252 ? -4.949 12.449 23.160 1.00 60.50 252 GLN A O 1
ATOM 2062 N N . THR A 1 253 ? -4.693 12.224 25.378 1.00 48.03 253 THR A N 1
ATOM 2063 C CA . THR A 1 253 ? -6.011 12.736 25.735 1.00 48.03 253 THR A CA 1
ATOM 2064 C C . THR A 1 253 ? -5.970 14.240 25.494 1.00 48.03 253 THR A C 1
ATOM 2066 O O . THR A 1 253 ? -5.418 14.963 26.326 1.00 48.03 253 THR A O 1
ATOM 2069 N N . GLU A 1 254 ? -6.449 14.680 24.330 1.00 40.66 254 GLU A N 1
ATOM 2070 C CA . GLU A 1 254 ? -6.901 16.062 24.134 1.00 40.66 254 GLU A CA 1
ATOM 2071 C C . GLU A 1 254 ? -8.092 16.369 25.051 1.00 40.66 254 GLU A C 1
ATOM 2073 O O . GLU A 1 254 ? -8.955 15.476 25.241 1.00 40.66 254 GLU A O 1
#

Foldseek 3Di:
DDLLVVLLLVQLLVQLVVVLCCCVPPPLNVVLLLLLLLLLQLLLLVLVLVLPPDDDPVRSVVSSVVSCVVRSVVSVVQCVDSVSSSVVSSVVSSLQLAALVNVCVVCVVVLVCCVPPPVNPADPVLSVVLVVLCVLVSVSNNVSVQLSVVLSVCCVVPNSVVSSDPLNSLVSVCVVQVALVSLVVVVVSNVVSVLVSLVVNLVSQCVGDSVSPSVSSSSVSVSVSVVVSCVSCVVVVVVVSVVVSCCSPPPPPD

Secondary structure (DSSP, 8-state):
--HHHHHHHHHHHHHHHHHHHHHHH-HHHHHHHHHHHHHHHHHHHHHHHHHS-S--HHHHHHHHHHHHHHHHHHHHHHHH-HHHHHHHHHHHHHHHT--HHHHHHHHHHHHHHHHH-TT----HHHHHHHHHHHHHHHHHHHHHHHHHHHHHHHHHHH-HHHHT-HHHHHHHHHHHS-SHHHHHHHHHHHHHHHHHHHHHHHHHHHTSHHHHHHHHHHHHHHHHHHHHHHHHTHHHHHHHHHHHHHHHHS----

Radius of gyration: 20.82 Å; chains: 1; bounding box: 50×44×57 Å